Protein AF-A0A9R0DTP1-F1 (afdb_monomer)

Secondary structure (DSSP, 8-state):
---S--SS---EEEEEEEEE-S-BPSPEEEEEEETTHHHHHHHHTTSS-HHHHTT-TT---STTGGGSEEEETTEEEEBSS-SHHHHT----EEEEEETTEEP-EE-SS-S-HHHHTT--PPSS-HHHHHTTSBPPTT-SS-GGGS-SS-GGG-GGG-HHHHHHH-TT--EEEEEEE--SGGGTT-B-SEEEEEEEEE-S-TTT--S-EEEEEEETHHHHHHHHHHHHHHHHHHHHHHHHHHHHHHHHHTT-

Organism: Spodoptera frugiperda (NCBI:txid7108)

Radius of gyration: 23.86 Å; Cα contacts (8 Å, |Δi|>4): 398; chains: 1; bounding box: 50×39×94 Å

Foldseek 3Di:
DPDDDDPDPDFDKDKDKDFDAAFQFPFKFKWKFFPCLVVLCVVWLQLWDLCLQQQNVPDQDPSLPVQQWDQDPVGIFGEVGGTPLLLLQDDKAKWKDDPPHTFDWAQPPPDDPVLLVSGDHHPDDNVVVCVRGHYRPNDPDRQQVPDPPDSPLGHSNNQQSSQSSPSVNRIGTRTTGDLDDPQVRGDGGDIMMMMIGDPNDCVSPVTDMDMDIHHPCPVVVVVVVVVVVVVVVVVVVVVVVVVVVVVVVVVD

Sequence (252 aa):
MCKEKLVTPQVCSCFLPVDVEELMKPPVTLFYELESYADIISKYANSRDDKQLAGELITTSSSCHNYTYANTTEGKKLIAPCGALADAMFNDTFSMQINNTYLIGIRTGLLSEEDKKPYRNPPGDLNTVFQKYAKPINWENSPTMLDEDHPENNGFQNEAFIAWMMTDLYRKPVMRINHTGYYEQGLPPDKYMIRVRYAYPASRYSGRRKIIVSSLREWTNNVLLSFGIISLVLGLAIVAGTFYLRRRELVS

Mean predicted aligned error: 8.25 Å

Solvent-accessible surface area (backbone atoms only — not comparable to full-atom values): 14462 Å² total; per-residue (Å²): 127,98,74,81,87,71,98,54,96,68,84,45,68,51,74,44,80,42,80,37,87,56,69,34,43,70,62,35,33,36,29,38,35,51,73,54,45,65,61,54,40,78,73,18,66,71,18,41,49,68,55,43,37,45,23,46,77,87,66,88,51,76,52,16,57,85,34,33,55,42,83,49,99,92,41,81,27,48,26,50,65,30,6,52,44,59,34,65,57,86,56,56,45,78,49,44,27,46,96,90,42,70,60,62,62,41,63,68,87,83,66,54,73,74,78,47,61,65,35,27,58,49,88,73,62,58,66,73,57,51,69,72,35,30,51,33,87,70,48,91,56,48,47,74,53,71,31,88,92,39,76,84,38,23,42,50,47,12,55,60,57,43,42,63,71,38,79,85,48,67,69,30,70,63,30,32,58,55,58,54,78,93,25,53,81,20,50,65,56,45,72,33,32,37,38,38,37,63,66,58,56,59,92,84,51,83,58,58,76,46,77,47,80,43,38,76,55,58,65,59,48,54,51,51,50,50,52,49,53,53,50,53,54,54,50,52,52,49,53,51,49,53,53,50,53,54,53,50,62,76,73,108

InterPro domains:
  IPR005045 CDC50/LEM3 family [PF03381] (10-240)
  IPR005045 CDC50/LEM3 family [PIRSF015840] (10-238)
  IPR005045 CDC50/LEM3 family [PTHR10926] (11-239)

Structure (mmCIF, N/CA/C/O backbone):
data_AF-A0A9R0DTP1-F1
#
_entry.id   AF-A0A9R0DTP1-F1
#
loop_
_atom_site.group_PDB
_atom_site.id
_atom_site.type_symbol
_atom_site.label_atom_id
_atom_site.label_alt_id
_atom_site.label_comp_id
_atom_site.label_asym_id
_atom_site.label_entity_id
_atom_site.label_seq_id
_atom_site.pdbx_PDB_ins_code
_atom_site.Cartn_x
_atom_site.Cartn_y
_atom_site.Cartn_z
_atom_site.occupancy
_atom_site.B_iso_or_equiv
_atom_site.auth_seq_id
_atom_site.auth_comp_id
_atom_site.auth_asym_id
_atom_site.auth_atom_id
_atom_site.pdbx_PDB_model_num
ATOM 1 N N . MET A 1 1 ? -10.458 -21.976 -0.247 1.00 51.22 1 MET A N 1
ATOM 2 C CA . MET A 1 1 ? -10.192 -20.585 -0.679 1.00 51.22 1 MET A CA 1
ATOM 3 C C . MET A 1 1 ? -9.090 -20.626 -1.712 1.00 51.22 1 MET A C 1
ATOM 5 O O . MET A 1 1 ? -8.014 -21.074 -1.352 1.00 51.22 1 MET A O 1
ATOM 9 N N . CYS A 1 2 ? -9.421 -20.303 -2.968 1.00 60.09 2 CYS A N 1
ATOM 10 C CA . CYS A 1 2 ? -8.576 -20.309 -4.176 1.00 60.09 2 CYS A CA 1
ATOM 11 C C . CYS A 1 2 ? -7.201 -20.958 -4.019 1.00 60.09 2 CYS A C 1
ATOM 13 O O . CYS A 1 2 ? -6.165 -20.301 -4.040 1.00 60.09 2 CYS A O 1
ATOM 15 N N . LYS A 1 3 ? -7.226 -22.274 -3.805 1.00 44.53 3 LYS A N 1
ATOM 16 C CA . LYS A 1 3 ? -6.041 -23.097 -3.646 1.00 44.53 3 LYS A CA 1
ATOM 17 C C . LYS A 1 3 ? -5.972 -23.956 -4.897 1.00 44.53 3 LYS A C 1
ATOM 19 O O . LYS A 1 3 ? -6.698 -24.932 -5.002 1.00 44.53 3 LYS A O 1
ATOM 24 N N . GLU A 1 4 ? -5.138 -23.483 -5.817 1.00 56.53 4 GLU A N 1
ATOM 25 C CA . GLU A 1 4 ? -4.663 -24.143 -7.033 1.00 56.53 4 GLU A CA 1
ATOM 26 C C . GLU A 1 4 ? -5.696 -24.522 -8.107 1.00 56.53 4 GLU A C 1
ATOM 28 O O . GLU A 1 4 ? -6.815 -24.947 -7.851 1.00 56.53 4 GLU A O 1
ATOM 33 N N . LYS A 1 5 ? -5.226 -24.384 -9.353 1.00 42.19 5 LYS A N 1
ATOM 34 C CA . LYS A 1 5 ? -5.907 -24.599 -10.636 1.00 42.19 5 LYS A CA 1
ATOM 35 C C . LYS A 1 5 ? -6.985 -23.579 -10.991 1.00 42.19 5 LYS A C 1
ATOM 37 O O . LYS A 1 5 ? -8.176 -23.856 -10.941 1.00 42.19 5 LYS A O 1
ATOM 42 N N . LEU A 1 6 ? -6.539 -22.450 -11.531 1.00 45.69 6 LEU A N 1
ATOM 43 C CA . LEU A 1 6 ? -7.314 -21.769 -12.559 1.00 45.69 6 LEU A CA 1
ATOM 44 C C . LEU A 1 6 ? -6.485 -21.774 -13.847 1.00 45.69 6 LEU A C 1
ATOM 46 O O . LEU A 1 6 ? -5.473 -21.096 -13.960 1.00 45.69 6 LEU A O 1
ATOM 50 N N . VAL A 1 7 ? -6.911 -22.618 -14.789 1.00 46.72 7 VAL A N 1
ATOM 51 C CA . VAL A 1 7 ? -6.373 -22.755 -16.159 1.00 46.72 7 VAL A CA 1
ATOM 52 C C . VAL A 1 7 ? -6.860 -21.591 -17.057 1.00 46.72 7 VAL A C 1
ATOM 54 O O . VAL A 1 7 ? -6.532 -21.508 -18.233 1.00 46.72 7 VAL A O 1
ATOM 57 N N . THR A 1 8 ? -7.594 -20.635 -16.482 1.00 44.31 8 THR A N 1
ATOM 58 C CA . THR A 1 8 ? -8.119 -19.407 -17.099 1.00 44.31 8 THR A CA 1
ATOM 59 C C . THR A 1 8 ? -8.130 -18.282 -16.056 1.00 44.31 8 THR A C 1
ATOM 61 O O . THR A 1 8 ? -8.296 -18.596 -14.878 1.00 44.31 8 THR A O 1
ATOM 64 N N . PRO A 1 9 ? -8.003 -16.991 -16.421 1.00 50.50 9 PRO A N 1
ATOM 65 C CA . PRO A 1 9 ? -7.899 -15.885 -15.467 1.00 50.50 9 PRO A CA 1
ATOM 66 C C . PRO A 1 9 ? -9.267 -15.587 -14.837 1.00 50.50 9 PRO A C 1
ATOM 68 O O . PRO A 1 9 ? -9.951 -14.631 -15.188 1.00 50.50 9 PRO A O 1
ATOM 71 N N . GLN A 1 10 ? -9.723 -16.446 -13.928 1.00 54.41 10 GLN A N 1
ATOM 72 C CA . GLN A 1 10 ? -10.919 -16.183 -13.143 1.00 54.41 10 GLN A CA 1
ATOM 73 C C . GLN A 1 10 ? -10.511 -15.332 -11.941 1.00 54.41 10 GLN A C 1
ATOM 75 O O . GLN A 1 10 ? -9.719 -15.765 -11.103 1.00 54.41 10 GLN A O 1
ATOM 80 N N . VAL A 1 11 ? -11.044 -14.111 -11.863 1.00 69.81 11 VAL A N 1
ATOM 81 C CA . VAL A 1 11 ? -10.820 -13.203 -10.733 1.00 69.81 11 VAL A CA 1
ATOM 82 C C . VAL A 1 11 ? -11.393 -13.849 -9.475 1.00 69.81 11 VAL A C 1
ATOM 84 O O . VAL A 1 11 ? -12.605 -13.845 -9.247 1.00 69.81 11 VAL A O 1
ATOM 87 N N . CYS A 1 12 ? -10.525 -14.422 -8.645 1.00 86.75 12 CYS A N 1
ATOM 88 C CA . CYS A 1 12 ? -10.944 -15.009 -7.386 1.00 86.75 12 CYS A CA 1
ATOM 89 C C . CYS A 1 12 ? -11.313 -13.896 -6.402 1.00 86.75 12 CYS A C 1
ATOM 91 O O . CYS A 1 12 ? -10.485 -13.053 -6.064 1.00 86.75 12 CYS A O 1
ATOM 93 N N . SER A 1 13 ? -12.557 -13.897 -5.923 1.00 90.69 13 SER A N 1
ATOM 94 C CA . SER A 1 13 ? -13.013 -12.977 -4.879 1.00 90.69 13 SER A CA 1
ATOM 95 C C . SER A 1 13 ? -13.571 -13.741 -3.682 1.00 90.69 13 SER A C 1
ATOM 97 O O . SER A 1 13 ? -14.197 -14.787 -3.854 1.00 90.69 13 SER A O 1
ATOM 99 N N . CYS A 1 14 ? -13.402 -13.203 -2.477 1.00 91.38 14 CYS A N 1
ATOM 100 C CA . CYS A 1 14 ? -14.153 -13.631 -1.298 1.00 91.38 14 CYS A CA 1
ATOM 101 C C . CYS A 1 14 ? -14.782 -12.425 -0.599 1.00 91.38 14 CYS A C 1
ATOM 103 O O . CYS A 1 14 ? -14.373 -11.284 -0.814 1.00 91.38 14 CYS A O 1
ATOM 105 N N . PHE A 1 15 ? -15.786 -12.697 0.229 1.00 93.62 15 PHE A N 1
ATOM 106 C CA . PHE A 1 15 ? -16.441 -11.699 1.056 1.00 93.62 15 PHE A CA 1
ATOM 107 C C . PHE A 1 15 ? -16.298 -12.117 2.513 1.00 93.62 15 PHE A C 1
ATOM 109 O O . PHE A 1 15 ? -16.680 -13.227 2.881 1.00 93.62 15 PHE A O 1
ATOM 116 N N . LEU A 1 16 ? -15.721 -11.238 3.321 1.00 94.44 16 LEU A N 1
ATOM 117 C CA . LEU A 1 16 ? -15.459 -11.463 4.733 1.00 94.44 16 LEU A CA 1
ATOM 118 C C . LEU A 1 16 ? -16.404 -10.580 5.552 1.00 94.44 16 LEU A C 1
ATOM 120 O O . LEU A 1 16 ? -16.390 -9.364 5.349 1.00 94.44 16 LEU A O 1
ATOM 124 N N . PRO A 1 17 ? -17.238 -11.157 6.433 1.00 95.44 17 PRO A N 1
ATOM 125 C CA . PRO A 1 17 ? -18.104 -10.369 7.296 1.00 95.44 17 PRO A CA 1
ATOM 126 C C . PRO A 1 17 ? -17.279 -9.624 8.347 1.00 95.44 17 PRO A C 1
ATOM 128 O O . PRO A 1 17 ? -16.330 -10.175 8.907 1.00 95.44 17 PRO A O 1
ATOM 131 N N . VAL A 1 18 ? -17.659 -8.378 8.610 1.00 94.75 18 VAL A N 1
ATOM 132 C CA . VAL A 1 18 ? -17.112 -7.531 9.670 1.00 94.75 18 VAL A CA 1
ATOM 133 C C . VAL A 1 18 ? -18.285 -6.975 10.458 1.00 94.75 18 VAL A C 1
ATOM 135 O O . VAL A 1 18 ? -19.069 -6.190 9.929 1.00 94.75 18 VAL A O 1
ATOM 138 N N . ASP A 1 19 ? -18.405 -7.412 11.707 1.00 95.44 19 ASP A N 1
ATOM 139 C CA . ASP A 1 19 ? -19.404 -6.899 12.640 1.00 95.44 19 ASP A CA 1
ATOM 140 C C . ASP A 1 19 ? -18.800 -5.714 13.396 1.00 95.44 19 ASP A C 1
ATOM 142 O O . ASP A 1 19 ? -17.759 -5.849 14.047 1.00 95.44 19 ASP A O 1
ATOM 146 N N . VAL A 1 20 ? -19.395 -4.536 13.239 1.00 95.19 20 VAL A N 1
ATOM 147 C CA . VAL A 1 20 ? -18.997 -3.326 13.959 1.00 95.19 20 VAL A CA 1
ATOM 148 C C . VAL A 1 20 ? -19.973 -3.163 15.115 1.00 95.19 20 VAL A C 1
ATOM 150 O O . VAL A 1 20 ? -21.137 -2.849 14.901 1.00 95.19 20 VAL A O 1
ATOM 153 N N . GLU A 1 21 ? -19.507 -3.391 16.341 1.00 94.19 21 GLU A N 1
ATOM 154 C CA . GLU A 1 21 ? -20.361 -3.359 17.540 1.00 94.19 21 GLU A CA 1
ATOM 155 C C . GLU A 1 21 ? -20.600 -1.931 18.057 1.00 94.19 21 GLU A C 1
ATOM 157 O O . GLU A 1 21 ? -21.665 -1.613 18.585 1.00 94.19 21 GLU A O 1
ATOM 162 N N . GLU A 1 22 ? -19.618 -1.046 17.873 1.00 93.62 22 GLU A N 1
ATOM 163 C CA . GLU A 1 22 ? -19.635 0.337 18.351 1.00 93.62 22 GLU A CA 1
ATOM 164 C C . GLU A 1 22 ? -19.222 1.315 17.246 1.00 93.62 22 GLU A C 1
ATOM 166 O O . GLU A 1 22 ? -18.468 0.971 16.336 1.00 93.62 22 GLU A O 1
ATOM 171 N N . LEU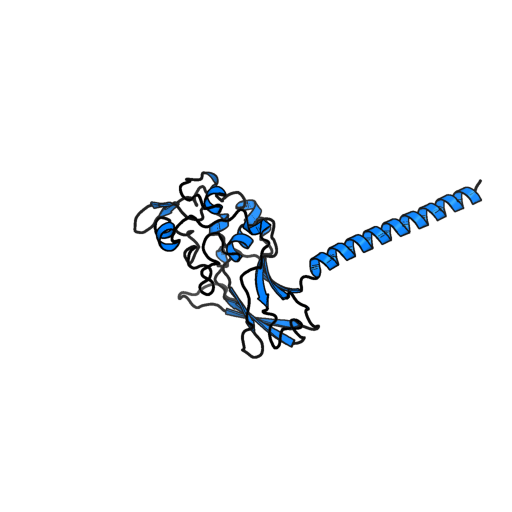 A 1 23 ? -19.685 2.567 17.343 1.00 94.62 23 LEU A N 1
ATOM 172 C CA . LEU A 1 23 ? -19.327 3.624 16.396 1.00 94.62 23 LEU A CA 1
ATOM 173 C C . LEU A 1 23 ? -17.802 3.809 16.343 1.00 94.62 23 LEU A C 1
ATOM 175 O O . LEU A 1 23 ? -17.189 4.330 17.282 1.00 94.62 23 LEU A O 1
ATOM 179 N N . MET A 1 24 ? -17.196 3.476 15.204 1.00 94.31 24 MET A N 1
ATOM 180 C CA . MET A 1 24 ? -15.779 3.732 14.968 1.00 94.31 24 MET A CA 1
ATOM 181 C C . MET A 1 24 ? -15.604 5.187 14.541 1.00 94.31 24 MET A C 1
ATOM 183 O O . MET A 1 24 ? -15.951 5.571 13.422 1.00 94.31 24 MET A O 1
ATOM 187 N N . LYS A 1 25 ? -15.073 6.015 15.442 1.00 93.25 25 LYS A N 1
ATOM 188 C CA . LYS A 1 25 ? -14.870 7.444 15.176 1.00 93.25 25 LYS A CA 1
ATOM 189 C C . LYS A 1 25 ? -13.821 7.670 14.076 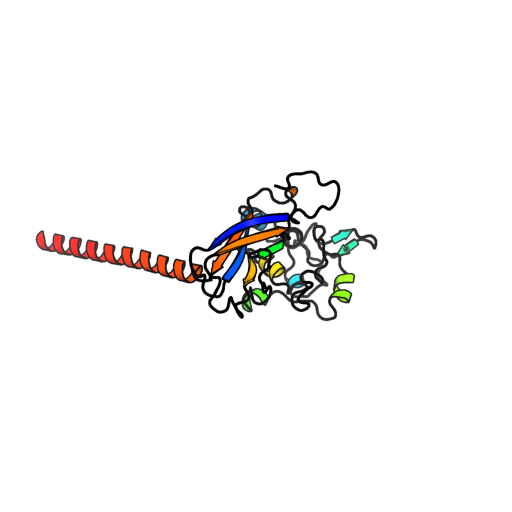1.00 93.25 25 LYS A C 1
ATOM 191 O O . LYS A 1 25 ? -12.857 6.905 14.000 1.00 93.25 25 LYS A O 1
ATOM 196 N N . PRO A 1 26 ? -13.953 8.733 13.263 1.00 91.88 26 PRO A N 1
ATOM 197 C CA . PRO A 1 26 ? -12.944 9.101 12.285 1.00 91.88 26 PRO A CA 1
ATOM 198 C C . PRO A 1 26 ? -11.570 9.348 12.929 1.00 91.88 26 PRO A C 1
ATOM 200 O O . PRO A 1 26 ? -11.502 9.831 14.064 1.00 91.88 26 PRO A O 1
ATOM 203 N N . PRO A 1 27 ? -10.474 9.104 12.194 1.00 92.31 27 PRO A N 1
ATOM 204 C CA . PRO A 1 27 ? -10.433 8.458 10.878 1.00 92.31 27 PRO A CA 1
ATOM 205 C C . PRO A 1 27 ? -10.535 6.927 10.993 1.00 92.31 27 PRO A C 1
ATOM 207 O O . PRO A 1 27 ? -9.834 6.330 11.809 1.00 92.31 27 PRO A O 1
ATOM 210 N N . VAL A 1 28 ? -11.369 6.303 10.153 1.00 94.62 28 VAL A N 1
ATOM 211 C CA . VAL A 1 28 ? -11.491 4.838 10.033 1.00 94.62 28 VAL A CA 1
ATOM 212 C C . VAL A 1 28 ? -10.740 4.363 8.794 1.00 94.62 28 VAL A C 1
ATOM 214 O O . VAL A 1 28 ? -11.065 4.763 7.676 1.00 94.62 28 VAL A O 1
ATOM 217 N N . THR A 1 29 ? -9.756 3.490 8.987 1.00 94.81 29 THR A N 1
ATOM 218 C CA . THR A 1 29 ? -8.876 3.005 7.920 1.00 94.81 29 THR A CA 1
ATOM 219 C C . THR A 1 29 ? -8.892 1.483 7.857 1.00 94.81 29 THR A C 1
ATOM 221 O O . THR A 1 29 ? -8.869 0.791 8.877 1.00 94.81 29 THR A O 1
ATOM 224 N N . LEU A 1 30 ? -8.934 0.969 6.632 1.00 95.81 30 LEU A N 1
ATOM 225 C CA . LEU A 1 30 ? -8.744 -0.435 6.308 1.00 95.81 30 LEU A CA 1
ATOM 226 C C . LEU A 1 30 ? -7.258 -0.698 6.068 1.00 95.81 30 LEU A C 1
ATOM 228 O O . LEU A 1 30 ? -6.618 0.008 5.288 1.00 95.81 30 LEU A O 1
ATOM 232 N N . PHE A 1 31 ? -6.732 -1.746 6.684 1.00 95.62 31 PHE A N 1
ATOM 233 C CA . PHE A 1 31 ? -5.350 -2.179 6.564 1.00 95.62 31 PHE A CA 1
ATOM 234 C C . PHE A 1 31 ? -5.259 -3.656 6.200 1.00 95.62 31 PHE A C 1
ATOM 236 O O . PHE A 1 31 ? -6.154 -4.444 6.521 1.00 95.62 31 PHE A O 1
ATOM 243 N N . TYR A 1 32 ? -4.119 -4.043 5.633 1.00 95.00 32 TYR A N 1
ATOM 244 C CA . TYR A 1 32 ? -3.691 -5.436 5.599 1.00 95.00 32 TYR A CA 1
ATOM 245 C C . TYR A 1 32 ? -2.400 -5.644 6.393 1.00 95.00 32 TYR A C 1
ATOM 247 O O . TYR A 1 32 ? -1.589 -4.734 6.576 1.00 95.00 32 TYR A O 1
ATOM 255 N N . GLU A 1 33 ? -2.210 -6.876 6.851 1.00 92.56 33 GLU A N 1
ATOM 256 C CA . GLU A 1 33 ? -0.981 -7.346 7.484 1.00 92.56 33 GLU A CA 1
ATOM 257 C C . GLU A 1 33 ? -0.667 -8.754 6.970 1.00 92.56 33 GLU A C 1
ATOM 259 O O . GLU A 1 33 ? -1.554 -9.604 6.833 1.00 92.56 33 GLU A O 1
ATOM 264 N N . LEU A 1 34 ? 0.607 -9.004 6.677 1.00 90.94 34 LEU A N 1
ATOM 265 C CA . LEU A 1 34 ? 1.102 -10.320 6.291 1.00 90.94 34 LEU A CA 1
ATOM 266 C C . LEU A 1 34 ? 1.835 -10.919 7.500 1.00 90.94 34 LEU A C 1
ATOM 268 O O . LEU A 1 34 ? 2.842 -10.378 7.941 1.00 90.94 34 LEU A O 1
ATOM 272 N N . GLU A 1 35 ? 1.329 -12.029 8.041 1.00 86.69 35 GLU A N 1
ATOM 273 C CA . GLU A 1 35 ? 1.924 -12.746 9.183 1.00 86.69 35 GLU A CA 1
ATOM 274 C C . GLU A 1 35 ? 3.436 -13.000 9.033 1.00 86.69 35 GLU A C 1
ATOM 276 O O . GLU A 1 35 ? 4.189 -12.760 9.970 1.00 86.69 35 GLU A O 1
ATOM 281 N N . SER A 1 36 ? 3.888 -13.412 7.847 1.00 83.31 36 SER A N 1
ATOM 282 C CA . SER A 1 36 ? 5.306 -13.664 7.540 1.00 83.31 36 SER A CA 1
ATOM 283 C C . SER A 1 36 ? 5.952 -12.508 6.762 1.00 83.31 36 SER A C 1
ATOM 285 O O . SER A 1 36 ? 6.837 -12.723 5.936 1.00 83.31 36 SER A O 1
ATOM 287 N N . TYR A 1 37 ? 5.509 -11.263 6.977 1.00 83.75 37 TYR A N 1
ATOM 288 C CA . TYR A 1 37 ? 6.122 -10.095 6.326 1.00 83.75 37 TYR A CA 1
ATOM 289 C C . TYR A 1 37 ? 7.595 -9.916 6.712 1.00 83.75 37 TYR A C 1
ATOM 291 O O . TYR A 1 37 ? 8.415 -9.548 5.873 1.00 83.75 37 TYR A O 1
ATOM 299 N N . ALA A 1 38 ? 7.946 -10.217 7.967 1.00 83.69 38 ALA A N 1
ATOM 300 C CA . ALA A 1 38 ? 9.317 -10.109 8.462 1.00 83.69 38 ALA A CA 1
ATOM 301 C C . ALA A 1 38 ? 10.304 -10.965 7.646 1.00 83.69 38 ALA A C 1
ATOM 303 O O . ALA A 1 38 ? 11.425 -10.527 7.394 1.00 83.69 38 ALA A O 1
ATOM 304 N N . ASP A 1 39 ? 9.869 -12.130 7.155 1.00 83.62 39 ASP A N 1
ATOM 305 C CA . ASP A 1 39 ? 10.689 -13.009 6.314 1.00 83.62 39 ASP A CA 1
ATOM 306 C C . ASP A 1 39 ? 10.970 -12.373 4.942 1.00 83.62 39 ASP A C 1
ATOM 308 O O . ASP A 1 39 ? 12.093 -12.435 4.434 1.00 83.62 39 ASP A O 1
ATOM 312 N N . ILE A 1 40 ? 9.965 -11.710 4.355 1.00 82.94 40 ILE A N 1
ATOM 313 C CA . ILE A 1 40 ? 10.106 -10.950 3.101 1.00 82.94 40 ILE A CA 1
ATOM 314 C C . ILE A 1 40 ? 11.119 -9.821 3.300 1.00 82.94 40 ILE A C 1
ATOM 316 O O . ILE A 1 40 ? 12.040 -9.668 2.495 1.00 82.94 40 ILE A O 1
ATOM 320 N N . ILE A 1 41 ? 10.981 -9.059 4.386 1.00 86.19 41 ILE A N 1
ATOM 321 C CA . ILE A 1 41 ? 11.874 -7.942 4.702 1.00 86.19 41 ILE A CA 1
ATOM 322 C C . ILE A 1 41 ? 13.301 -8.416 4.947 1.00 86.19 41 ILE A C 1
ATOM 324 O O . ILE A 1 41 ? 14.220 -7.904 4.314 1.00 86.19 41 ILE A O 1
ATOM 328 N N . SER A 1 42 ? 13.502 -9.433 5.783 1.00 86.00 42 SER A N 1
ATOM 329 C CA . SER A 1 42 ? 14.835 -9.981 6.054 1.00 86.00 42 SER A CA 1
ATOM 330 C C . SER A 1 42 ? 15.553 -10.411 4.770 1.00 86.00 42 SER A C 1
ATOM 332 O O . SER A 1 42 ? 16.760 -10.205 4.635 1.00 86.00 42 SER A O 1
ATOM 334 N N . LYS A 1 43 ? 14.809 -10.949 3.797 1.00 85.19 43 LYS A N 1
ATOM 335 C CA . LYS A 1 43 ? 15.365 -11.425 2.529 1.00 85.19 43 LYS A CA 1
ATOM 336 C C . LYS A 1 43 ? 15.601 -10.319 1.499 1.00 85.19 43 LYS A C 1
ATOM 338 O O . LYS A 1 43 ? 16.564 -10.404 0.738 1.00 85.19 43 LYS A O 1
ATOM 343 N N . TYR A 1 44 ? 14.718 -9.323 1.423 1.00 89.69 44 TYR A N 1
ATOM 344 C CA . TYR A 1 44 ? 14.662 -8.403 0.282 1.00 89.69 44 TYR A CA 1
ATOM 345 C C . TYR A 1 44 ? 14.818 -6.923 0.624 1.00 89.69 44 TYR A C 1
ATOM 347 O O . TYR A 1 44 ? 14.950 -6.142 -0.312 1.00 89.69 44 TYR A O 1
ATOM 355 N N . ALA A 1 45 ? 14.863 -6.519 1.899 1.00 89.81 45 ALA A N 1
ATOM 356 C CA . ALA A 1 45 ? 14.918 -5.104 2.295 1.00 89.81 45 ALA A CA 1
ATOM 357 C C . ALA A 1 45 ? 16.012 -4.304 1.571 1.00 89.81 45 ALA A C 1
ATOM 359 O O . ALA A 1 45 ? 15.774 -3.179 1.142 1.00 89.81 45 ALA A O 1
ATOM 360 N N . ASN A 1 46 ? 17.185 -4.915 1.378 1.00 91.94 46 ASN A N 1
ATOM 361 C CA . ASN A 1 46 ? 18.330 -4.279 0.723 1.00 91.94 46 ASN A CA 1
ATOM 362 C C . ASN A 1 46 ? 18.297 -4.374 -0.813 1.00 91.94 46 ASN A C 1
ATOM 364 O O . ASN A 1 46 ? 19.120 -3.758 -1.484 1.00 91.94 46 ASN A O 1
ATOM 368 N N . SER A 1 47 ? 17.373 -5.148 -1.389 1.00 95.25 47 SER A N 1
ATOM 369 C CA . SER A 1 47 ? 17.234 -5.299 -2.838 1.00 95.25 47 SER A CA 1
ATOM 370 C C . SER A 1 47 ? 16.276 -4.246 -3.392 1.00 95.25 47 SER A C 1
ATOM 372 O O . SER A 1 47 ? 15.128 -4.546 -3.727 1.00 95.25 47 SER A O 1
ATOM 374 N N . ARG A 1 48 ? 16.766 -3.002 -3.440 1.00 95.00 48 ARG A N 1
ATOM 375 C CA . ARG A 1 48 ? 16.097 -1.800 -3.970 1.00 95.00 48 ARG A CA 1
ATOM 376 C C . ARG A 1 48 ? 17.132 -0.723 -4.336 1.00 95.00 48 ARG A C 1
ATOM 378 O O . ARG A 1 48 ? 18.254 -0.777 -3.832 1.00 95.00 48 ARG A O 1
ATOM 385 N N . ASP A 1 49 ? 16.769 0.248 -5.171 1.00 95.25 49 ASP A N 1
ATOM 386 C CA . ASP A 1 49 ? 17.596 1.426 -5.489 1.00 95.25 49 ASP A CA 1
ATOM 387 C C . ASP A 1 49 ? 16.903 2.716 -5.024 1.00 95.25 49 ASP A C 1
ATOM 389 O O . ASP A 1 49 ? 15.928 3.164 -5.623 1.00 95.25 49 ASP A O 1
ATOM 393 N N . ASP A 1 50 ? 17.431 3.328 -3.964 1.00 94.88 50 ASP A N 1
ATOM 394 C CA . ASP A 1 50 ? 16.850 4.531 -3.361 1.00 94.88 50 ASP A CA 1
ATOM 395 C C . ASP A 1 50 ? 16.987 5.775 -4.253 1.00 94.88 50 ASP A C 1
ATOM 397 O O . ASP A 1 50 ? 16.135 6.659 -4.191 1.00 94.88 50 ASP A O 1
ATOM 401 N N . LYS A 1 51 ? 17.995 5.840 -5.136 1.00 94.81 51 LYS A N 1
ATOM 402 C CA . LYS A 1 51 ? 18.105 6.936 -6.116 1.00 94.81 51 LYS A CA 1
ATOM 403 C C . LYS A 1 51 ? 17.021 6.819 -7.170 1.00 94.81 51 LYS A C 1
ATOM 405 O O . LYS A 1 51 ? 16.374 7.807 -7.514 1.00 94.81 51 LYS A O 1
ATOM 410 N N . GLN A 1 52 ? 16.775 5.594 -7.631 1.00 94.88 52 GLN A N 1
ATOM 411 C CA . GLN A 1 52 ? 15.685 5.331 -8.556 1.00 94.88 52 GLN A CA 1
ATOM 412 C C . GLN A 1 52 ? 14.339 5.707 -7.926 1.00 94.88 52 GLN A C 1
ATOM 414 O O . GLN A 1 52 ? 13.565 6.421 -8.556 1.00 94.88 52 GLN A O 1
ATOM 419 N N . LEU A 1 53 ? 14.087 5.298 -6.677 1.00 96.12 53 LEU A N 1
ATOM 420 C CA . LEU A 1 53 ? 12.869 5.654 -5.934 1.00 96.12 53 LEU A CA 1
ATOM 421 C C . LEU A 1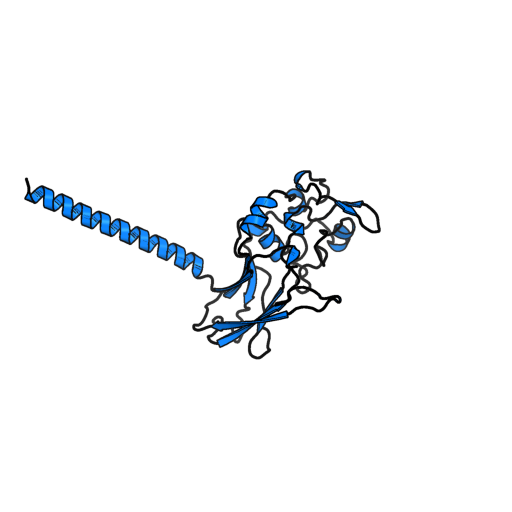 53 ? 12.726 7.171 -5.719 1.00 96.12 53 LEU A C 1
ATOM 423 O O . LEU A 1 53 ? 11.603 7.669 -5.679 1.00 96.12 53 LEU A O 1
ATOM 427 N N . ALA A 1 54 ? 13.840 7.907 -5.660 1.00 96.56 54 ALA A N 1
ATOM 428 C CA . ALA A 1 54 ? 13.887 9.369 -5.626 1.00 96.56 54 ALA A CA 1
ATOM 429 C C . ALA A 1 54 ? 13.770 10.043 -7.016 1.00 96.56 54 ALA A C 1
ATOM 431 O O . ALA A 1 54 ? 13.913 11.261 -7.122 1.00 96.56 54 ALA A O 1
ATOM 432 N N . GLY A 1 55 ? 13.493 9.282 -8.082 1.00 94.81 55 GLY A N 1
ATOM 433 C CA . GLY A 1 55 ? 13.243 9.795 -9.434 1.00 94.81 55 GLY A CA 1
ATOM 434 C C . GLY A 1 55 ? 14.470 9.830 -10.355 1.00 94.81 55 GLY A C 1
ATOM 435 O O . GLY A 1 55 ? 14.360 10.256 -11.507 1.00 94.81 55 GLY A O 1
ATOM 436 N N . GLU A 1 56 ? 15.633 9.352 -9.904 1.00 93.44 56 GLU A N 1
ATOM 437 C CA . GLU A 1 56 ? 16.874 9.315 -10.688 1.00 93.44 56 GLU A CA 1
ATOM 438 C C . GLU A 1 56 ? 17.006 7.991 -11.470 1.00 93.44 56 GLU A C 1
ATOM 440 O O . GLU A 1 56 ? 17.693 7.061 -11.064 1.00 93.44 56 GLU A O 1
ATOM 445 N N . LEU A 1 57 ? 16.346 7.878 -12.627 1.00 84.69 57 LEU A N 1
ATOM 446 C CA . LEU A 1 57 ? 16.202 6.596 -13.343 1.00 84.69 57 LEU A CA 1
ATOM 447 C C . LEU A 1 57 ? 17.435 6.074 -14.117 1.00 84.69 57 LEU A C 1
ATOM 449 O O . LEU A 1 57 ? 17.365 5.006 -14.728 1.00 84.69 57 LEU A O 1
ATOM 453 N N . ILE A 1 58 ? 18.550 6.805 -14.175 1.00 72.00 58 ILE A N 1
ATOM 454 C CA . ILE A 1 58 ? 19.697 6.457 -15.049 1.00 72.00 58 ILE A CA 1
ATOM 455 C C . ILE A 1 58 ? 20.686 5.499 -14.343 1.00 72.00 58 ILE A C 1
ATOM 457 O O . ILE A 1 58 ? 21.705 5.101 -14.906 1.00 72.00 58 ILE A O 1
ATOM 461 N N . THR A 1 59 ? 20.397 5.069 -13.115 1.00 67.56 59 THR A N 1
ATOM 462 C CA . THR A 1 59 ? 21.322 4.263 -12.316 1.00 67.56 59 THR A CA 1
ATOM 463 C C . THR A 1 59 ? 21.177 2.764 -12.579 1.00 67.56 59 THR A C 1
ATOM 465 O O . THR A 1 59 ? 20.154 2.139 -12.315 1.00 67.56 59 THR A O 1
ATOM 468 N N . THR A 1 60 ? 22.252 2.135 -13.059 1.00 74.19 60 THR A N 1
ATOM 469 C CA . THR A 1 60 ? 22.431 0.692 -12.871 1.00 74.19 60 THR A CA 1
ATOM 470 C C . THR A 1 60 ? 22.797 0.454 -11.411 1.00 74.19 60 THR A C 1
ATOM 472 O O . THR A 1 60 ? 23.901 0.817 -10.998 1.00 74.19 60 THR A O 1
ATOM 475 N N . SER A 1 61 ? 21.903 -0.153 -10.632 1.00 78.44 61 SER A N 1
ATOM 476 C CA . SER A 1 61 ? 22.203 -0.501 -9.242 1.00 78.44 61 SER A CA 1
ATOM 477 C C . SER A 1 61 ? 22.678 -1.942 -9.087 1.00 78.44 61 SER A C 1
ATOM 479 O O . SER A 1 61 ? 22.056 -2.883 -9.594 1.00 78.44 61 SER A O 1
ATOM 481 N N . SER A 1 62 ? 23.763 -2.116 -8.329 1.00 82.19 62 SER A N 1
ATOM 482 C CA . SER A 1 62 ? 24.243 -3.425 -7.886 1.00 82.19 62 SER A CA 1
ATOM 483 C C . SER A 1 62 ? 23.357 -4.039 -6.797 1.00 82.19 62 SER A C 1
ATOM 485 O O . SER A 1 62 ? 23.273 -5.264 -6.735 1.00 82.19 62 SER A O 1
ATOM 487 N N . SER A 1 63 ? 22.645 -3.233 -5.996 1.00 89.19 63 SER A N 1
ATOM 488 C CA . SER A 1 63 ? 21.762 -3.717 -4.916 1.00 89.19 63 SER A CA 1
ATOM 489 C C . SER A 1 63 ? 20.557 -4.507 -5.442 1.00 89.19 63 SER A C 1
ATOM 491 O O . SER A 1 63 ? 20.049 -5.417 -4.785 1.00 89.19 63 SER A O 1
ATOM 493 N N . CYS A 1 64 ? 20.113 -4.205 -6.663 1.00 92.50 64 CYS A N 1
ATOM 494 C CA . CYS A 1 64 ? 18.994 -4.889 -7.304 1.00 92.50 64 CYS A CA 1
ATOM 495 C C . CYS A 1 64 ? 19.366 -6.284 -7.851 1.00 92.50 64 CYS A C 1
ATOM 497 O O . CYS A 1 64 ? 18.471 -7.098 -8.078 1.00 92.50 64 CYS A O 1
ATOM 499 N N . HIS A 1 65 ? 20.658 -6.613 -7.999 1.00 90.44 65 HIS A N 1
ATOM 500 C CA . HIS A 1 65 ? 21.153 -7.910 -8.484 1.00 90.44 65 HIS A CA 1
ATOM 501 C C . HIS A 1 65 ? 20.389 -8.439 -9.723 1.00 90.44 65 HIS A C 1
ATOM 503 O O . HIS A 1 65 ? 20.399 -7.826 -10.789 1.00 90.44 65 HIS A O 1
ATOM 509 N N . ASN A 1 66 ? 19.711 -9.585 -9.595 1.00 92.25 66 ASN A N 1
ATOM 510 C CA . ASN A 1 66 ? 18.968 -10.228 -10.683 1.00 92.25 66 ASN A CA 1
ATOM 511 C C . ASN A 1 66 ? 17.685 -9.474 -11.073 1.00 92.25 66 ASN A C 1
ATOM 513 O O . ASN A 1 66 ? 17.092 -9.785 -12.100 1.00 92.25 66 ASN A O 1
ATOM 517 N N . TYR A 1 67 ? 17.276 -8.478 -10.286 1.00 94.75 67 TYR A N 1
ATOM 518 C CA . TYR A 1 67 ? 16.093 -7.647 -10.508 1.00 94.75 67 TYR A CA 1
ATOM 519 C C . TYR A 1 67 ? 16.442 -6.288 -11.130 1.00 94.75 67 TYR A C 1
ATOM 521 O O . TYR A 1 67 ? 15.620 -5.376 -11.108 1.00 94.75 67 TYR A O 1
ATOM 529 N N . THR A 1 68 ? 17.657 -6.123 -11.664 1.00 94.81 68 THR A N 1
ATOM 530 C CA . THR A 1 68 ? 18.070 -4.900 -12.375 1.00 94.81 68 THR A CA 1
ATOM 531 C C . THR A 1 68 ? 17.558 -4.871 -13.819 1.00 94.81 68 THR A C 1
ATOM 533 O O . THR A 1 68 ? 17.294 -3.799 -14.358 1.00 94.81 68 THR A O 1
ATOM 536 N N . TYR A 1 69 ? 17.393 -6.035 -14.457 1.00 94.25 69 TYR A N 1
ATOM 537 C CA . TYR A 1 69 ? 17.036 -6.142 -15.874 1.00 94.25 69 TYR A CA 1
ATOM 538 C C . TYR A 1 69 ? 15.912 -7.146 -16.115 1.00 94.25 69 TYR A C 1
ATOM 540 O O . TYR A 1 69 ? 15.874 -8.196 -15.479 1.00 94.25 69 TYR A O 1
ATOM 548 N N . ALA A 1 70 ? 15.072 -6.867 -17.110 1.00 94.69 70 ALA A N 1
ATOM 549 C CA . ALA A 1 70 ? 14.100 -7.811 -17.651 1.00 94.69 70 ALA A CA 1
ATOM 550 C C . ALA A 1 70 ? 14.361 -8.051 -19.142 1.00 94.69 70 ALA A C 1
ATOM 552 O O . ALA A 1 70 ? 14.706 -7.131 -19.891 1.00 94.69 70 ALA A O 1
ATOM 553 N N . ASN A 1 71 ? 14.158 -9.292 -19.579 1.00 92.75 71 ASN A N 1
ATOM 554 C CA . ASN A 1 71 ? 14.118 -9.622 -20.998 1.00 92.75 71 ASN A CA 1
ATOM 555 C C . ASN A 1 71 ? 12.717 -9.302 -21.527 1.00 92.75 71 ASN A C 1
ATOM 557 O O . ASN A 1 71 ? 11.736 -9.893 -21.080 1.00 92.75 71 ASN A O 1
ATOM 561 N N . THR A 1 72 ? 12.631 -8.361 -22.461 1.00 89.19 72 THR A N 1
ATOM 562 C CA . THR A 1 72 ? 11.386 -7.960 -23.127 1.00 89.19 72 THR A CA 1
ATOM 563 C C . THR A 1 72 ? 11.432 -8.343 -24.605 1.00 89.19 72 THR A C 1
ATOM 565 O O . THR A 1 72 ? 12.485 -8.721 -25.122 1.00 89.19 72 THR A O 1
ATOM 568 N N . THR A 1 73 ? 10.307 -8.219 -25.309 1.00 87.62 73 THR A N 1
ATOM 569 C CA . THR A 1 73 ? 10.234 -8.418 -26.769 1.00 87.62 73 THR A CA 1
ATOM 570 C C . THR A 1 73 ? 11.145 -7.465 -27.546 1.00 87.62 73 THR A C 1
ATOM 572 O O . THR A 1 73 ? 11.601 -7.802 -28.631 1.00 87.62 73 THR A O 1
ATOM 575 N N . GLU A 1 74 ? 11.449 -6.299 -26.975 1.00 87.62 74 GLU A N 1
ATOM 576 C CA . GLU A 1 74 ? 12.329 -5.271 -27.547 1.00 87.62 74 GLU A CA 1
ATOM 577 C C . GLU A 1 74 ? 13.793 -5.418 -27.090 1.00 87.62 74 GLU A C 1
ATOM 579 O O . GLU A 1 74 ? 14.631 -4.564 -27.370 1.00 87.62 74 GLU A O 1
ATOM 584 N N . GLY A 1 75 ? 14.114 -6.493 -26.365 1.00 90.56 75 GLY A N 1
ATOM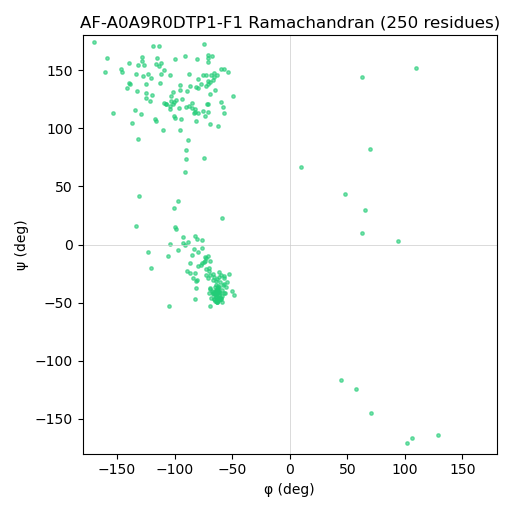 585 C CA . GLY A 1 75 ? 15.441 -6.757 -25.816 1.00 90.56 75 GLY A CA 1
ATOM 586 C C . GLY A 1 75 ? 15.530 -6.550 -24.305 1.00 90.56 75 GLY A C 1
ATOM 587 O O . GLY A 1 75 ? 14.530 -6.490 -23.584 1.00 90.56 75 GLY A O 1
ATOM 588 N N . LYS A 1 76 ? 16.764 -6.497 -23.799 1.00 92.69 76 LYS A N 1
ATOM 589 C CA . LYS A 1 76 ? 17.049 -6.383 -22.366 1.00 92.69 76 LYS A CA 1
ATOM 590 C C . LYS A 1 76 ? 16.877 -4.931 -21.912 1.00 92.69 76 LYS A C 1
ATOM 592 O O . LYS A 1 76 ? 17.668 -4.075 -22.301 1.00 92.69 76 LYS A O 1
ATOM 597 N N . LYS A 1 77 ? 15.871 -4.664 -21.076 1.00 93.38 77 LYS A N 1
ATOM 598 C CA . LYS A 1 77 ? 15.585 -3.333 -20.510 1.00 93.38 77 LYS A CA 1
ATOM 599 C C . LYS A 1 77 ? 15.904 -3.284 -19.018 1.00 93.38 77 LYS A C 1
ATOM 601 O O . LYS A 1 77 ? 15.803 -4.298 -18.325 1.00 93.38 77 LYS A O 1
ATOM 606 N N . LEU A 1 78 ? 16.276 -2.102 -18.528 1.00 94.56 78 LEU A N 1
ATOM 607 C CA . LEU A 1 78 ? 16.366 -1.826 -17.091 1.00 94.56 78 LEU A CA 1
ATOM 608 C C . LEU A 1 78 ? 14.971 -1.869 -16.467 1.00 94.56 78 LEU A C 1
ATOM 610 O O . LEU A 1 78 ? 14.015 -1.396 -17.080 1.00 94.56 78 LEU A O 1
ATOM 614 N N . ILE A 1 79 ? 14.861 -2.415 -15.259 1.00 95.69 79 ILE A N 1
ATOM 615 C CA . ILE A 1 79 ? 13.603 -2.444 -14.509 1.00 95.69 79 ILE A CA 1
ATOM 616 C C . ILE A 1 79 ? 13.452 -1.149 -13.705 1.00 95.69 79 ILE A C 1
ATOM 618 O O . ILE A 1 79 ? 14.399 -0.705 -13.056 1.00 95.69 79 ILE A O 1
ATOM 622 N N . ALA A 1 80 ? 12.256 -0.564 -13.718 1.00 95.69 80 ALA A N 1
ATOM 623 C CA . ALA A 1 80 ? 11.882 0.561 -12.870 1.00 95.69 80 ALA A CA 1
ATOM 624 C C . ALA A 1 80 ? 10.489 0.320 -12.251 1.00 95.69 80 ALA A C 1
ATOM 626 O O . ALA A 1 80 ? 9.512 0.253 -13.002 1.00 95.69 80 ALA A O 1
ATOM 627 N N . PRO A 1 81 ? 10.366 0.190 -10.913 1.00 96.38 81 PRO A N 1
ATOM 628 C CA . PRO A 1 81 ? 11.442 0.171 -9.908 1.00 96.38 81 PRO A CA 1
ATOM 629 C C . PRO A 1 81 ? 12.184 -1.180 -9.865 1.00 96.38 81 PRO A C 1
ATOM 631 O O . PRO A 1 81 ? 11.556 -2.231 -9.922 1.00 96.38 81 PRO A O 1
ATOM 634 N N . CYS A 1 82 ? 13.510 -1.187 -9.744 1.00 95.88 82 CYS A N 1
ATOM 635 C CA . CYS A 1 82 ? 14.304 -2.406 -9.635 1.00 95.88 82 CYS A CA 1
ATOM 636 C C . CYS A 1 82 ? 14.298 -2.972 -8.211 1.00 95.88 82 CYS A C 1
ATOM 638 O O . CYS A 1 82 ? 14.073 -2.263 -7.228 1.00 95.88 82 CYS A O 1
ATOM 640 N N . GLY A 1 83 ? 14.626 -4.260 -8.107 1.00 95.69 83 GLY A N 1
ATOM 641 C CA . GLY A 1 83 ? 14.859 -4.919 -6.825 1.00 95.69 83 GLY A CA 1
ATOM 642 C C . GLY A 1 83 ? 13.781 -5.923 -6.428 1.00 95.69 83 GLY A C 1
ATOM 643 O O . GLY A 1 83 ? 12.613 -5.818 -6.809 1.00 95.69 83 GLY A O 1
ATOM 644 N N . ALA A 1 84 ? 14.191 -6.917 -5.640 1.00 95.06 84 ALA A N 1
ATOM 645 C CA . ALA A 1 84 ? 13.312 -7.992 -5.192 1.00 95.06 84 ALA A CA 1
ATOM 646 C C . ALA A 1 84 ? 12.175 -7.480 -4.298 1.00 95.06 84 ALA A C 1
ATOM 648 O O . ALA A 1 84 ? 11.086 -8.052 -4.310 1.00 95.06 84 ALA A O 1
ATOM 649 N N . LEU A 1 85 ? 12.416 -6.407 -3.530 1.00 95.06 85 LEU A N 1
ATOM 650 C CA . LEU A 1 85 ? 11.400 -5.832 -2.651 1.00 95.06 85 LEU A CA 1
ATOM 651 C C . LEU A 1 85 ? 10.224 -5.299 -3.470 1.00 95.06 85 LEU A C 1
ATOM 653 O O . LEU A 1 85 ? 9.085 -5.662 -3.197 1.00 95.06 85 LEU A O 1
ATOM 657 N N . ALA A 1 86 ? 10.497 -4.501 -4.504 1.00 95.94 86 ALA A N 1
ATOM 658 C CA . ALA A 1 86 ? 9.456 -3.962 -5.368 1.00 95.94 86 ALA A CA 1
ATOM 659 C C . ALA A 1 86 ? 8.763 -5.062 -6.189 1.00 95.94 86 ALA A C 1
ATOM 661 O O . ALA A 1 86 ? 7.538 -5.081 -6.286 1.00 95.94 86 ALA A O 1
ATOM 662 N N . ASP A 1 87 ? 9.518 -6.024 -6.725 1.00 95.00 87 ASP A N 1
ATOM 663 C CA . ASP A 1 87 ? 8.960 -7.151 -7.484 1.00 95.00 87 ASP A CA 1
ATOM 664 C C . ASP A 1 87 ? 8.001 -8.023 -6.648 1.00 95.00 87 ASP A C 1
ATOM 666 O O . ASP A 1 87 ? 7.001 -8.533 -7.158 1.00 95.00 87 ASP A O 1
ATOM 670 N N . ALA A 1 88 ? 8.250 -8.136 -5.341 1.00 92.56 88 ALA A N 1
ATOM 671 C CA . ALA A 1 88 ? 7.420 -8.893 -4.409 1.00 92.56 88 ALA A CA 1
ATOM 672 C C . ALA A 1 88 ? 6.151 -8.155 -3.930 1.00 92.56 88 ALA A C 1
ATOM 674 O O . ALA A 1 88 ? 5.450 -8.705 -3.074 1.00 92.56 88 ALA A O 1
ATOM 675 N N . MET A 1 89 ? 5.848 -6.961 -4.461 1.00 93.62 89 MET A N 1
ATOM 676 C CA . MET A 1 89 ? 4.732 -6.112 -4.024 1.00 93.62 89 MET A CA 1
ATOM 677 C C . MET A 1 89 ? 3.403 -6.859 -3.924 1.00 93.62 89 MET A C 1
ATOM 679 O O . MET A 1 89 ? 2.953 -7.520 -4.861 1.00 93.62 89 MET A O 1
ATOM 683 N N . PHE A 1 90 ? 2.766 -6.724 -2.760 1.00 92.31 90 PHE A N 1
ATOM 684 C CA . PHE A 1 90 ? 1.439 -7.259 -2.507 1.00 92.31 90 PHE A CA 1
ATOM 685 C C . PHE A 1 90 ? 0.375 -6.511 -3.318 1.00 92.31 90 PHE A C 1
ATOM 687 O O . PHE A 1 90 ? 0.328 -5.283 -3.288 1.00 92.31 90 PHE A O 1
ATOM 694 N N . ASN A 1 91 ? -0.483 -7.249 -4.028 1.00 92.12 91 ASN A N 1
ATOM 695 C CA . ASN A 1 91 ? -1.431 -6.685 -4.994 1.00 92.12 91 ASN A CA 1
ATOM 696 C C . ASN A 1 91 ? -2.868 -7.233 -4.877 1.00 92.12 91 ASN A C 1
ATOM 698 O O . ASN A 1 91 ? -3.657 -7.038 -5.800 1.00 92.12 91 ASN A O 1
ATOM 702 N N . ASP A 1 92 ? -3.246 -7.895 -3.772 1.00 92.56 92 ASP A N 1
ATOM 703 C CA . ASP A 1 92 ? -4.680 -8.122 -3.528 1.00 92.56 92 ASP A CA 1
ATOM 704 C C . ASP A 1 92 ? -5.385 -6.770 -3.353 1.00 92.56 92 ASP A C 1
ATOM 706 O O . ASP A 1 92 ? -4.830 -5.834 -2.772 1.00 92.56 92 ASP A O 1
ATOM 710 N N . THR A 1 93 ? -6.633 -6.676 -3.810 1.00 92.62 93 THR A N 1
ATOM 711 C CA . THR A 1 93 ? -7.436 -5.456 -3.655 1.00 92.62 93 THR A CA 1
ATOM 712 C C . THR A 1 93 ? -8.592 -5.678 -2.698 1.00 92.62 93 THR A C 1
ATOM 714 O O . THR A 1 93 ? -9.172 -6.766 -2.623 1.00 92.62 93 THR A O 1
ATOM 717 N N . PHE A 1 94 ? -8.942 -4.622 -1.966 1.00 94.69 94 PHE A N 1
ATOM 718 C CA . PHE A 1 94 ? -9.982 -4.665 -0.949 1.00 94.69 94 PHE A CA 1
ATOM 719 C C . PHE A 1 94 ? -11.001 -3.560 -1.180 1.00 94.69 94 PHE A C 1
ATOM 721 O O . PHE A 1 94 ? -10.673 -2.458 -1.616 1.00 94.69 94 PHE A O 1
ATOM 728 N N . SER A 1 95 ? -12.252 -3.868 -0.868 1.00 94.88 95 SER A N 1
ATOM 729 C CA . SER A 1 95 ? -13.356 -2.912 -0.864 1.00 94.88 95 SER A CA 1
ATOM 730 C C . SER A 1 95 ? -14.324 -3.289 0.248 1.00 94.88 95 SER A C 1
ATOM 732 O O . SER A 1 95 ? -14.444 -4.464 0.591 1.00 94.88 95 SER A O 1
ATOM 734 N N . MET A 1 96 ? -14.988 -2.301 0.833 1.00 95.81 96 MET A N 1
ATOM 735 C CA . MET A 1 96 ? -15.940 -2.503 1.922 1.00 95.81 96 MET A CA 1
ATOM 736 C C . MET A 1 96 ? -17.335 -2.167 1.414 1.00 95.81 96 MET A C 1
ATOM 738 O O . MET A 1 96 ? -17.494 -1.208 0.663 1.00 95.81 96 MET A O 1
ATOM 742 N N . GLN A 1 97 ? -18.330 -2.961 1.785 1.00 95.44 97 GLN A N 1
ATOM 743 C CA . GLN A 1 97 ? -19.711 -2.768 1.363 1.00 95.44 97 GLN A CA 1
ATOM 744 C C . GLN A 1 97 ? -20.689 -3.035 2.505 1.00 95.44 97 GLN A C 1
ATOM 746 O O . GLN A 1 97 ? -20.403 -3.812 3.417 1.00 95.44 97 GLN A O 1
ATOM 751 N N . ILE A 1 98 ? -21.867 -2.435 2.395 1.00 95.19 98 ILE A N 1
ATOM 752 C CA . ILE A 1 98 ? -23.036 -2.691 3.234 1.00 95.19 98 ILE A CA 1
ATOM 753 C C . ILE A 1 98 ? -24.249 -2.862 2.320 1.00 95.19 98 ILE A C 1
ATOM 755 O O . ILE A 1 98 ? -24.426 -2.085 1.384 1.00 95.19 98 ILE A O 1
ATOM 759 N N . ASN A 1 99 ? -25.055 -3.908 2.526 1.00 92.06 99 ASN A N 1
ATOM 760 C CA . ASN A 1 99 ? -26.233 -4.199 1.691 1.00 92.06 99 ASN A CA 1
ATOM 761 C C . ASN A 1 99 ? -25.948 -4.132 0.169 1.00 92.06 99 ASN A C 1
ATOM 763 O O . ASN A 1 99 ? -26.713 -3.547 -0.590 1.00 92.06 99 ASN A O 1
ATOM 767 N N . ASN A 1 100 ? -24.816 -4.703 -0.271 1.00 91.12 100 ASN A N 1
ATOM 768 C CA . ASN A 1 100 ? -24.303 -4.679 -1.656 1.00 91.12 100 ASN A CA 1
ATOM 769 C C . ASN A 1 100 ? -23.941 -3.293 -2.230 1.00 91.12 100 ASN A C 1
ATOM 771 O O . ASN A 1 100 ? -23.640 -3.187 -3.418 1.00 91.12 100 ASN A O 1
ATOM 775 N N . THR A 1 101 ? -23.913 -2.249 -1.403 1.00 94.38 101 THR A N 1
ATOM 776 C CA . THR A 1 101 ? -23.430 -0.914 -1.774 1.00 94.38 101 THR A CA 1
ATOM 777 C C . THR A 1 101 ? -22.011 -0.719 -1.252 1.00 94.38 101 THR A C 1
ATOM 779 O O . THR A 1 101 ? -21.770 -0.847 -0.051 1.00 94.38 101 THR A O 1
ATOM 782 N N . TYR A 1 102 ? -21.063 -0.418 -2.141 1.00 94.88 102 TYR A N 1
ATOM 783 C CA . TYR A 1 102 ? -19.676 -0.153 -1.755 1.00 94.88 102 TYR A CA 1
ATOM 784 C C . TYR A 1 102 ? -19.539 1.207 -1.071 1.00 94.88 102 TYR A C 1
ATOM 786 O O . TYR A 1 102 ? -20.078 2.210 -1.536 1.00 94.88 102 TYR A O 1
ATOM 794 N N . LEU A 1 103 ? -18.775 1.233 0.017 1.00 95.00 103 LEU A N 1
ATOM 795 C CA . LEU A 1 103 ? -18.367 2.462 0.680 1.00 95.00 103 LEU A CA 1
ATOM 796 C C . LEU A 1 103 ? -17.312 3.169 -0.175 1.00 95.00 103 LEU A C 1
ATOM 798 O O . LEU A 1 103 ? -16.467 2.527 -0.804 1.00 95.00 103 LEU A O 1
ATOM 802 N N . ILE A 1 104 ? -17.330 4.501 -0.151 1.00 94.75 104 ILE A N 1
ATOM 803 C CA . ILE A 1 104 ? -16.308 5.311 -0.812 1.00 94.75 104 ILE A CA 1
ATOM 804 C C . ILE A 1 104 ? -15.034 5.257 0.037 1.00 94.75 104 ILE A C 1
ATOM 806 O O . ILE A 1 104 ? -15.010 5.735 1.173 1.00 94.75 104 ILE A O 1
ATOM 810 N N . GLY A 1 105 ? -13.985 4.657 -0.520 1.00 93.25 105 GLY A N 1
ATOM 811 C CA . GLY A 1 105 ? -12.657 4.591 0.080 1.00 93.25 105 GLY A CA 1
ATOM 812 C C . GLY A 1 105 ? -11.714 5.613 -0.543 1.00 93.25 105 GLY A C 1
ATOM 813 O O . GLY A 1 105 ? -11.599 5.689 -1.761 1.00 93.25 105 GLY A O 1
ATOM 814 N N . ILE A 1 106 ? -11.017 6.371 0.294 1.00 93.81 106 ILE A N 1
ATOM 815 C CA . ILE A 1 106 ? -9.980 7.326 -0.100 1.00 93.81 106 ILE A CA 1
ATOM 816 C C . ILE A 1 106 ? -8.628 6.610 -0.032 1.00 93.81 106 ILE A C 1
ATOM 818 O O . ILE A 1 106 ? -8.290 6.045 1.011 1.00 93.81 106 ILE A O 1
ATOM 822 N N . ARG A 1 107 ? -7.866 6.620 -1.133 1.00 93.31 107 ARG A N 1
ATOM 823 C CA . ARG A 1 107 ? -6.559 5.940 -1.262 1.00 93.31 107 ARG A CA 1
ATOM 824 C C . ARG A 1 107 ? -5.347 6.873 -1.189 1.00 93.31 107 ARG A C 1
ATOM 826 O O . ARG A 1 107 ? -4.214 6.413 -1.274 1.00 93.31 107 ARG A O 1
ATOM 833 N N . THR A 1 108 ? -5.595 8.165 -1.013 1.00 93.19 108 THR A N 1
ATOM 834 C CA . THR A 1 108 ? -4.590 9.221 -0.872 1.00 93.19 108 THR A CA 1
ATOM 835 C C . THR A 1 108 ? -4.609 9.797 0.546 1.00 93.19 108 THR A C 1
ATOM 837 O O . THR A 1 108 ? -5.614 9.700 1.261 1.00 93.19 108 THR A O 1
ATOM 840 N N . GLY A 1 109 ? -3.496 10.388 0.984 1.00 92.38 109 GLY A N 1
ATOM 841 C CA . GLY A 1 109 ? -3.366 10.930 2.340 1.00 92.38 109 GLY A CA 1
ATOM 842 C C . GLY A 1 109 ? -3.423 9.855 3.432 1.00 92.38 109 GLY A C 1
ATOM 843 O O . GLY A 1 109 ? -3.919 10.113 4.530 1.00 92.38 109 GLY A O 1
ATOM 844 N N . LEU A 1 110 ? -2.978 8.640 3.116 1.00 93.31 110 LEU A N 1
ATOM 845 C CA . LEU A 1 110 ? -2.806 7.510 4.028 1.00 93.31 110 LEU A CA 1
ATOM 846 C C . LEU A 1 110 ? -1.436 7.533 4.718 1.00 93.31 110 LEU A C 1
ATOM 848 O O . LEU A 1 110 ? -1.301 6.963 5.802 1.00 93.31 110 LEU A O 1
ATOM 852 N N . LEU A 1 111 ? -0.441 8.176 4.102 1.00 94.25 111 LEU A N 1
ATOM 853 C CA . LEU A 1 111 ? 0.919 8.328 4.622 1.00 94.25 111 LEU A CA 1
ATOM 854 C C . LEU A 1 111 ? 1.256 9.786 4.947 1.00 94.25 111 LEU A C 1
ATOM 856 O O . LEU A 1 111 ? 0.712 10.717 4.346 1.00 94.25 111 LEU A O 1
ATOM 860 N N . SER A 1 112 ? 2.187 9.986 5.884 1.00 93.44 112 SER A N 1
ATOM 861 C CA . SER A 1 112 ? 2.674 11.323 6.225 1.00 93.44 112 SER A CA 1
ATOM 862 C C . SER A 1 112 ? 3.536 11.912 5.101 1.00 93.44 112 SER A C 1
ATOM 864 O O . SER A 1 112 ? 4.111 11.194 4.283 1.00 93.44 112 SER A O 1
ATOM 866 N N . GLU A 1 113 ? 3.660 13.239 5.051 1.00 93.62 113 GLU A N 1
ATOM 867 C CA . GLU A 1 113 ? 4.550 13.889 4.078 1.00 93.62 113 GLU A CA 1
ATOM 868 C C . GLU A 1 113 ? 6.028 13.518 4.286 1.00 93.62 113 GLU A C 1
ATOM 870 O O . GLU A 1 113 ? 6.787 13.463 3.318 1.00 93.62 113 GLU A O 1
ATOM 875 N N . GLU A 1 114 ? 6.429 13.221 5.528 1.00 93.69 114 GLU A N 1
ATOM 876 C CA . GLU A 1 114 ? 7.773 12.745 5.880 1.00 93.69 114 GLU A CA 1
ATOM 877 C C . GLU A 1 114 ? 8.048 11.382 5.227 1.00 93.69 114 GLU A C 1
ATOM 879 O O . GLU A 1 114 ? 9.045 11.229 4.521 1.00 93.69 114 GLU A O 1
ATOM 884 N N . ASP A 1 115 ? 7.116 10.432 5.369 1.00 94.25 115 ASP A N 1
ATOM 885 C CA . ASP A 1 115 ? 7.224 9.081 4.797 1.00 94.25 115 ASP A CA 1
ATOM 886 C C . ASP A 1 115 ? 7.291 9.108 3.267 1.00 94.25 115 ASP A C 1
ATOM 888 O O . ASP A 1 115 ? 8.000 8.320 2.639 1.00 94.25 115 ASP A O 1
ATOM 892 N N . LYS A 1 116 ? 6.569 10.049 2.650 1.00 96.31 116 LYS A N 1
ATOM 893 C CA . LYS A 1 116 ? 6.530 10.221 1.193 1.00 96.31 116 LYS A CA 1
ATOM 894 C C . LYS A 1 116 ? 7.742 10.963 0.641 1.00 96.31 116 LYS A C 1
ATOM 896 O O . LYS A 1 116 ? 7.982 10.916 -0.564 1.00 96.31 116 LYS A O 1
ATOM 901 N N . LYS A 1 117 ? 8.500 11.689 1.465 1.00 96.56 117 LYS A N 1
ATOM 902 C CA . LYS A 1 117 ? 9.599 12.562 1.020 1.00 96.56 117 LYS A CA 1
ATOM 903 C C . LYS A 1 117 ? 10.692 11.850 0.205 1.00 96.56 117 LYS A C 1
ATOM 905 O O . LYS A 1 117 ? 11.107 12.441 -0.794 1.00 96.56 117 LYS A O 1
ATOM 910 N N . PRO A 1 118 ? 11.147 10.631 0.560 1.00 96.88 118 PRO A N 1
ATOM 911 C CA . PRO A 1 118 ? 12.193 9.926 -0.188 1.00 96.88 118 PRO A CA 1
ATOM 912 C C . PRO A 1 118 ? 11.757 9.437 -1.574 1.00 96.88 118 PRO A C 1
ATOM 914 O O . PRO A 1 118 ? 12.604 9.070 -2.380 1.00 96.88 118 PRO A O 1
ATOM 917 N N . TYR A 1 119 ? 10.451 9.422 -1.850 1.00 97.50 119 TYR A N 1
ATOM 918 C CA . TYR A 1 119 ? 9.884 8.842 -3.059 1.00 97.50 119 TYR A CA 1
ATOM 919 C C . TYR A 1 119 ? 9.409 9.941 -4.001 1.00 97.50 119 TYR A C 1
ATOM 921 O O . TYR A 1 119 ? 8.566 10.774 -3.648 1.00 97.50 119 TYR A O 1
ATOM 929 N N . ARG A 1 120 ? 9.950 9.974 -5.216 1.00 97.31 120 ARG A N 1
ATOM 930 C CA . ARG A 1 120 ? 9.621 10.992 -6.213 1.00 97.31 120 ARG A CA 1
ATOM 931 C C . ARG A 1 120 ? 9.516 10.369 -7.585 1.00 97.31 120 ARG A C 1
ATOM 933 O O . ARG A 1 120 ? 10.315 9.524 -7.975 1.00 97.31 120 ARG A O 1
ATOM 940 N N . ASN A 1 121 ? 8.516 10.819 -8.328 1.00 97.00 121 ASN A N 1
ATOM 941 C CA . ASN A 1 121 ? 8.435 10.482 -9.729 1.00 97.00 121 ASN A CA 1
ATOM 942 C C . ASN A 1 121 ? 9.568 11.168 -10.506 1.00 97.00 121 ASN A C 1
ATOM 944 O O . ASN A 1 121 ? 9.956 12.291 -10.170 1.00 97.00 121 ASN A O 1
ATOM 948 N N . PRO A 1 122 ? 10.096 10.511 -11.550 1.00 95.19 122 PRO A N 1
ATOM 949 C CA . PRO A 1 122 ? 11.034 11.149 -12.461 1.00 95.19 122 PRO A CA 1
ATOM 950 C C . PRO A 1 122 ? 10.393 12.381 -13.123 1.00 95.19 122 PRO A C 1
ATOM 952 O O . PRO A 1 122 ? 9.177 12.404 -13.336 1.00 95.19 122 PRO A O 1
ATOM 955 N N . PRO A 1 123 ? 11.186 13.398 -13.493 1.00 93.31 123 PRO A N 1
ATOM 956 C CA . PRO A 1 123 ? 10.663 14.569 -14.183 1.00 93.31 123 PRO A CA 1
ATOM 957 C C . PRO A 1 123 ? 10.132 14.209 -15.580 1.00 93.31 123 PRO A C 1
ATOM 959 O O . PRO A 1 123 ? 10.729 13.407 -16.300 1.00 93.31 123 PRO A O 1
ATOM 962 N N . GLY A 1 124 ? 9.048 14.872 -15.988 1.00 92.44 124 GLY A N 1
ATOM 963 C CA . GLY A 1 124 ? 8.418 14.706 -17.301 1.00 92.44 124 GLY A CA 1
ATOM 964 C C . GLY A 1 124 ? 7.154 13.844 -17.275 1.00 92.44 124 GLY A C 1
ATOM 965 O O . GLY A 1 124 ? 6.619 13.522 -16.218 1.00 92.44 124 GLY A O 1
ATOM 966 N N . ASP A 1 125 ? 6.654 13.499 -18.463 1.00 94.31 125 ASP A N 1
ATOM 967 C CA . ASP A 1 125 ? 5.489 12.624 -18.610 1.00 94.31 125 ASP A CA 1
ATOM 968 C C . ASP A 1 125 ? 5.841 11.175 -18.240 1.00 94.31 125 ASP A C 1
ATOM 970 O O . ASP A 1 125 ? 6.716 10.557 -18.856 1.00 94.31 125 ASP A O 1
ATOM 974 N N . LEU A 1 126 ? 5.140 10.619 -17.248 1.00 93.81 126 LEU A N 1
ATOM 975 C CA . LEU A 1 126 ? 5.468 9.305 -16.696 1.00 93.81 126 LEU A CA 1
ATOM 976 C C . LEU A 1 126 ? 5.335 8.192 -17.735 1.00 93.81 126 LEU A C 1
ATOM 978 O O . LEU A 1 126 ? 6.160 7.282 -17.748 1.00 93.81 126 LEU A O 1
ATOM 982 N N . ASN A 1 127 ? 4.346 8.262 -18.627 1.00 93.44 127 ASN A N 1
ATOM 983 C CA . ASN A 1 127 ? 4.161 7.235 -19.652 1.00 93.44 127 ASN A CA 1
ATOM 984 C C . ASN A 1 127 ? 5.367 7.184 -20.593 1.00 93.44 127 ASN A C 1
ATOM 986 O O . ASN A 1 127 ? 5.950 6.120 -20.797 1.00 93.44 127 ASN A O 1
ATOM 990 N N . THR A 1 128 ? 5.804 8.340 -21.086 1.00 94.38 128 THR A N 1
ATOM 991 C CA . THR A 1 128 ? 6.988 8.462 -21.947 1.00 94.38 128 THR A CA 1
ATOM 992 C C . THR A 1 128 ? 8.268 8.021 -21.234 1.00 94.38 128 THR A C 1
ATOM 994 O O . THR A 1 128 ? 9.141 7.381 -21.827 1.00 94.38 128 THR A O 1
ATOM 997 N N . VAL A 1 129 ? 8.404 8.364 -19.952 1.00 93.56 129 VAL A N 1
ATOM 998 C CA . VAL A 1 129 ? 9.584 8.015 -19.158 1.00 93.56 129 VAL A CA 1
ATOM 999 C C . VAL A 1 129 ? 9.643 6.508 -18.899 1.00 93.56 129 VAL A C 1
ATOM 1001 O O . VAL A 1 129 ? 10.652 5.878 -19.224 1.00 93.56 129 VAL A O 1
ATOM 1004 N N . PHE A 1 130 ? 8.572 5.910 -18.374 1.00 93.75 130 PHE A N 1
ATOM 1005 C CA . PHE A 1 130 ? 8.543 4.493 -18.007 1.00 93.75 130 PHE A CA 1
ATOM 1006 C C . PHE A 1 130 ? 8.505 3.544 -19.212 1.00 93.75 130 PHE A C 1
ATOM 1008 O O . PHE A 1 130 ? 8.960 2.416 -19.071 1.00 93.75 130 PHE A O 1
ATOM 1015 N N . GLN A 1 131 ? 8.086 3.977 -20.408 1.00 92.75 131 GLN A N 1
ATOM 1016 C CA . GLN A 1 131 ? 8.193 3.176 -21.647 1.00 92.75 131 GLN A CA 1
ATOM 1017 C C . GLN A 1 131 ? 9.633 2.734 -21.979 1.00 92.75 131 GLN A C 1
ATOM 1019 O O . GLN A 1 131 ? 9.856 1.698 -22.620 1.00 92.75 131 GLN A O 1
ATOM 1024 N N . LYS A 1 132 ? 10.632 3.505 -21.530 1.00 92.19 132 LYS A N 1
ATOM 1025 C CA . LYS A 1 132 ? 12.061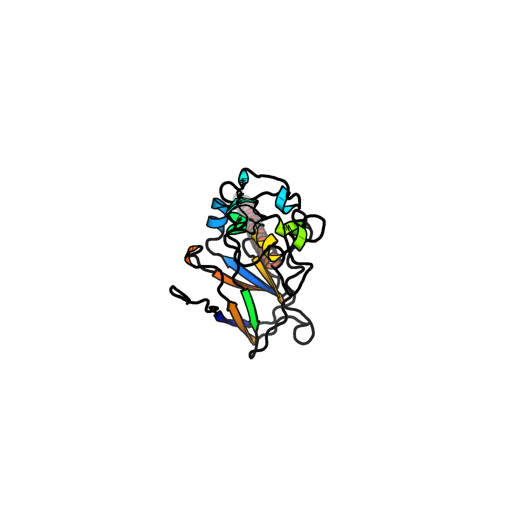 3.187 -21.705 1.00 92.19 132 LYS A CA 1
ATOM 1026 C C . LYS A 1 132 ? 12.537 2.064 -20.779 1.00 92.19 132 LYS A C 1
ATOM 1028 O O . LYS A 1 132 ? 13.600 1.492 -21.013 1.00 92.19 132 LYS A O 1
ATOM 1033 N N . TYR A 1 133 ? 11.751 1.737 -19.759 1.00 94.06 133 TYR A N 1
ATOM 1034 C CA . TYR A 1 133 ? 12.059 0.752 -18.734 1.00 94.06 133 TYR A CA 1
ATOM 1035 C C . TYR A 1 133 ? 11.074 -0.415 -18.811 1.00 94.06 133 TYR A C 1
ATOM 1037 O O . TYR A 1 133 ? 9.996 -0.330 -19.396 1.00 94.06 133 TYR A O 1
ATOM 1045 N N . ALA A 1 134 ? 11.455 -1.540 -18.226 1.00 95.31 134 ALA A N 1
ATOM 1046 C CA . ALA A 1 134 ? 10.523 -2.611 -17.923 1.00 95.31 134 ALA A CA 1
ATOM 1047 C C . ALA A 1 134 ? 9.894 -2.370 -16.544 1.00 95.31 134 ALA A C 1
ATOM 1049 O O . ALA A 1 134 ? 10.553 -1.880 -15.626 1.00 95.31 134 ALA A O 1
ATOM 1050 N N . LYS A 1 135 ? 8.632 -2.769 -16.373 1.00 95.62 135 LYS A N 1
ATOM 1051 C CA . LYS A 1 135 ? 8.055 -2.964 -15.036 1.00 95.62 135 LYS A CA 1
ATOM 1052 C C . LYS A 1 135 ? 8.724 -4.165 -14.341 1.00 95.62 135 LYS A C 1
ATOM 1054 O O . LYS A 1 135 ? 9.319 -5.002 -15.032 1.00 95.62 135 LYS A O 1
ATOM 1059 N N . PRO A 1 136 ? 8.605 -4.298 -13.010 1.00 95.94 136 PRO A N 1
ATOM 1060 C CA . PRO A 1 136 ? 8.995 -5.522 -12.321 1.00 95.94 136 PRO A CA 1
ATOM 1061 C C . PRO A 1 136 ? 8.305 -6.746 -12.926 1.00 95.94 136 PRO A C 1
ATOM 1063 O O . PRO A 1 136 ? 7.183 -6.666 -13.432 1.00 95.94 136 PRO A O 1
ATOM 1066 N N . ILE A 1 137 ? 8.992 -7.883 -12.886 1.00 93.31 137 ILE A N 1
ATOM 1067 C CA . ILE A 1 137 ? 8.610 -9.112 -13.594 1.00 93.31 137 ILE A CA 1
ATOM 1068 C C . ILE A 1 137 ? 7.226 -9.581 -13.145 1.00 93.31 137 ILE A C 1
ATOM 1070 O O . ILE A 1 137 ? 6.414 -10.034 -13.950 1.00 93.31 137 ILE A O 1
ATOM 1074 N N . ASN A 1 138 ? 6.965 -9.458 -11.849 1.00 92.00 138 ASN A N 1
ATOM 1075 C CA . ASN A 1 138 ? 5.767 -9.965 -11.205 1.00 92.00 138 ASN A CA 1
ATOM 1076 C C . ASN A 1 138 ? 4.619 -8.956 -11.105 1.00 92.00 138 ASN A C 1
ATOM 1078 O O . ASN A 1 138 ? 3.572 -9.299 -10.543 1.00 92.00 138 ASN A O 1
ATOM 1082 N N . TRP A 1 139 ? 4.800 -7.742 -11.626 1.00 93.94 139 TRP A N 1
ATOM 1083 C CA . TRP A 1 139 ? 3.745 -6.737 -11.679 1.00 93.94 139 TRP A CA 1
ATOM 1084 C C . TRP A 1 139 ? 2.810 -7.019 -12.847 1.00 93.94 139 TRP A C 1
ATOM 1086 O O . TRP A 1 139 ? 3.253 -7.409 -13.924 1.00 93.94 139 TRP A O 1
ATOM 1096 N N . GLU A 1 140 ? 1.514 -6.790 -12.662 1.00 90.06 140 GLU A N 1
ATOM 1097 C CA . GLU A 1 140 ? 0.526 -6.841 -13.747 1.00 90.06 140 GLU A CA 1
ATOM 1098 C C . GLU A 1 140 ? 0.515 -5.518 -14.523 1.00 90.06 140 GLU A C 1
ATOM 1100 O O . GLU A 1 140 ? 0.678 -5.510 -15.745 1.00 90.06 140 GLU A O 1
ATOM 1105 N N . ASN A 1 141 ? 0.493 -4.404 -13.793 1.00 91.75 141 ASN A N 1
ATOM 1106 C CA . ASN A 1 141 ? 0.450 -3.051 -14.338 1.00 91.75 141 ASN A CA 1
ATOM 1107 C C . ASN A 1 141 ? 1.834 -2.384 -14.351 1.00 91.75 141 ASN A C 1
ATOM 1109 O O . ASN A 1 141 ? 2.756 -2.800 -13.647 1.00 91.75 141 ASN A O 1
ATOM 1113 N N . SER A 1 142 ? 1.998 -1.349 -15.176 1.00 93.75 142 SER A N 1
ATOM 1114 C CA . SER A 1 142 ? 3.160 -0.458 -15.099 1.00 93.75 142 SER A CA 1
ATOM 1115 C C . SER A 1 142 ? 3.077 0.424 -13.845 1.00 93.75 142 SER A C 1
ATOM 1117 O O . SER A 1 142 ? 1.984 0.627 -13.312 1.00 93.75 142 SER A O 1
ATOM 1119 N N . PRO A 1 143 ? 4.192 1.045 -13.417 1.00 95.00 143 PRO A N 1
ATOM 1120 C CA . PRO A 1 143 ? 4.151 2.076 -12.379 1.00 95.00 143 PRO A CA 1
ATOM 1121 C C . PRO A 1 143 ? 3.163 3.214 -12.671 1.00 95.00 143 PRO A C 1
ATOM 1123 O O . PRO A 1 143 ? 2.670 3.846 -11.749 1.00 95.00 143 PRO A O 1
ATOM 1126 N N . THR A 1 144 ? 2.845 3.473 -13.941 1.00 95.00 144 THR A N 1
ATOM 1127 C CA . THR A 1 144 ? 1.909 4.531 -14.349 1.00 95.00 144 THR A CA 1
ATOM 1128 C C . THR A 1 144 ? 0.431 4.169 -14.206 1.00 95.00 144 THR A C 1
ATOM 1130 O O . THR A 1 144 ? -0.406 5.037 -14.419 1.00 95.00 144 THR A O 1
ATOM 1133 N N . MET A 1 145 ? 0.109 2.918 -13.866 1.00 94.19 145 MET A N 1
ATOM 1134 C CA . MET A 1 145 ? -1.263 2.401 -13.763 1.00 94.19 145 MET A CA 1
ATOM 1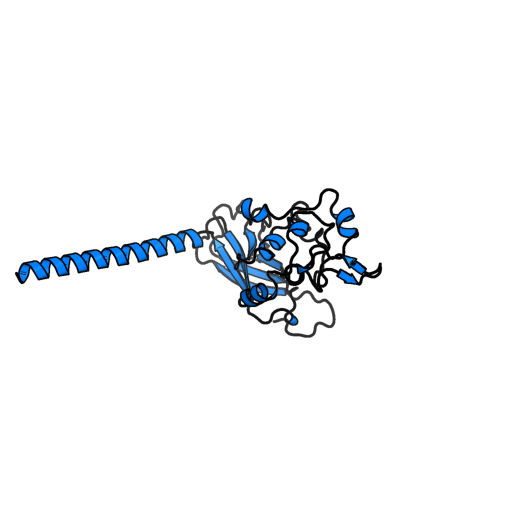135 C C . MET A 1 145 ? -1.469 1.647 -12.437 1.00 94.19 145 MET A C 1
ATOM 1137 O O . MET A 1 145 ? -2.034 0.551 -12.398 1.00 94.19 145 MET A O 1
ATOM 1141 N N . LEU A 1 146 ? -0.934 2.200 -11.348 1.00 94.25 146 LEU A N 1
ATOM 1142 C CA . LEU A 1 146 ? -1.111 1.667 -9.994 1.00 94.25 146 LEU A CA 1
ATOM 1143 C C . LEU A 1 146 ? -2.418 2.153 -9.351 1.00 94.25 146 LEU A C 1
ATOM 1145 O O . LEU A 1 146 ? -2.995 1.435 -8.535 1.00 94.25 146 LEU A O 1
ATOM 1149 N N . ASP A 1 147 ? -2.894 3.338 -9.732 1.00 92.69 147 ASP A N 1
ATOM 1150 C CA . ASP A 1 147 ? -4.181 3.903 -9.328 1.00 92.69 147 ASP A CA 1
ATOM 1151 C C . ASP A 1 147 ? -4.867 4.545 -10.543 1.00 92.69 147 ASP A C 1
ATOM 1153 O O . ASP A 1 147 ? -4.465 5.606 -11.018 1.00 92.69 147 ASP A O 1
ATOM 1157 N N . GLU A 1 148 ? -5.879 3.871 -11.090 1.00 87.62 148 GLU A N 1
ATOM 1158 C CA . GLU A 1 148 ? -6.626 4.352 -12.263 1.00 87.62 148 GLU A CA 1
ATOM 1159 C C . GLU A 1 148 ? -7.522 5.552 -11.931 1.00 87.62 148 GLU A C 1
ATOM 1161 O O . GLU A 1 148 ? -7.766 6.398 -12.791 1.00 87.62 148 GLU A O 1
ATOM 1166 N N . ASP A 1 149 ? -7.988 5.636 -10.683 1.00 86.56 149 ASP A N 1
ATOM 1167 C CA . ASP A 1 149 ? -8.938 6.654 -10.238 1.00 86.56 149 ASP A CA 1
ATOM 1168 C C . ASP A 1 149 ? -8.232 7.983 -9.905 1.00 86.56 149 ASP A C 1
ATOM 1170 O O . ASP A 1 149 ? -8.848 9.048 -9.973 1.00 86.56 149 ASP A O 1
ATOM 1174 N N . HIS A 1 150 ? -6.937 7.928 -9.564 1.00 88.50 150 HIS A N 1
ATOM 1175 C CA . HIS A 1 150 ? -6.147 9.067 -9.085 1.00 88.50 150 HIS A CA 1
ATOM 1176 C C . HIS A 1 150 ? -4.806 9.163 -9.830 1.00 88.50 150 HIS A C 1
ATOM 1178 O O . HIS A 1 150 ? -3.805 8.583 -9.392 1.00 88.50 150 HIS A O 1
ATOM 1184 N N . PRO A 1 151 ? -4.737 9.908 -10.951 1.00 88.31 151 PRO A N 1
ATOM 1185 C CA . PRO A 1 151 ? -3.513 10.077 -11.735 1.00 88.31 151 PRO A CA 1
ATOM 1186 C C . PRO A 1 151 ? -2.315 10.586 -10.921 1.00 88.31 151 PRO A C 1
ATOM 1188 O O . PRO A 1 151 ? -1.178 10.200 -11.192 1.00 88.31 151 PRO A O 1
ATOM 1191 N N . GLU A 1 152 ? -2.558 11.414 -9.904 1.00 89.62 152 GLU A N 1
ATOM 1192 C CA . GLU A 1 152 ? -1.552 11.941 -8.979 1.00 89.62 152 GLU A CA 1
ATOM 1193 C C . GLU A 1 152 ? -0.976 10.884 -8.023 1.00 89.62 152 GLU A C 1
ATOM 1195 O O . GLU A 1 152 ? 0.126 11.064 -7.504 1.00 89.62 152 GLU A O 1
ATOM 1200 N N . ASN A 1 153 ? -1.681 9.767 -7.826 1.00 95.12 153 ASN A N 1
ATOM 1201 C CA . ASN A 1 153 ? -1.286 8.644 -6.976 1.00 95.12 153 ASN A CA 1
ATOM 1202 C C . ASN A 1 153 ? -0.632 7.514 -7.795 1.00 95.12 153 ASN A C 1
ATOM 1204 O O . ASN A 1 153 ? -0.854 6.335 -7.533 1.00 95.12 153 ASN A O 1
ATOM 1208 N N . ASN A 1 154 ? 0.167 7.854 -8.810 1.00 96.56 154 ASN A N 1
ATOM 1209 C CA . ASN A 1 154 ? 0.873 6.894 -9.665 1.00 96.56 154 ASN A CA 1
ATOM 1210 C C . ASN A 1 154 ? 2.398 7.048 -9.605 1.00 96.56 154 ASN A C 1
ATOM 1212 O O . ASN A 1 154 ? 2.957 8.001 -9.053 1.00 96.56 154 ASN A O 1
ATOM 1216 N N . GLY A 1 155 ? 3.085 6.079 -10.205 1.00 96.69 155 GLY A N 1
ATOM 1217 C CA . GLY A 1 155 ? 4.535 5.974 -10.235 1.00 96.69 155 GLY A CA 1
ATOM 1218 C C . GLY A 1 155 ? 5.105 5.619 -8.865 1.00 96.69 155 GLY A C 1
ATOM 1219 O O . GLY A 1 155 ? 4.499 4.885 -8.087 1.00 96.69 155 GLY A O 1
ATOM 1220 N N . PHE A 1 156 ? 6.280 6.153 -8.553 1.00 97.25 156 PHE A N 1
ATOM 1221 C CA . PHE A 1 156 ? 6.932 5.947 -7.260 1.00 97.25 156 PHE A CA 1
ATOM 1222 C C . PHE A 1 156 ? 6.262 6.719 -6.125 1.00 97.25 156 PHE A C 1
ATOM 1224 O O . PHE A 1 156 ? 6.559 6.459 -4.966 1.00 97.25 156 PHE A O 1
ATOM 1231 N N . GLN A 1 157 ? 5.340 7.631 -6.445 1.00 97.19 157 GLN A N 1
ATOM 1232 C CA . GLN A 1 157 ? 4.567 8.384 -5.459 1.00 97.19 157 GLN A CA 1
ATOM 1233 C C . GLN A 1 157 ? 3.239 7.726 -5.071 1.00 97.19 157 GLN A C 1
ATOM 1235 O O . GLN A 1 157 ? 2.539 8.262 -4.216 1.00 97.19 157 GLN A O 1
ATOM 1240 N N . ASN A 1 158 ? 2.900 6.571 -5.654 1.00 97.88 158 ASN A N 1
ATOM 1241 C CA . ASN A 1 158 ? 1.725 5.813 -5.242 1.00 97.88 158 ASN A CA 1
ATOM 1242 C C . ASN A 1 158 ? 1.838 5.411 -3.759 1.00 97.88 158 ASN A C 1
ATOM 1244 O O . ASN A 1 158 ? 2.784 4.726 -3.367 1.00 97.88 158 ASN A O 1
ATOM 1248 N N . GLU A 1 159 ? 0.875 5.805 -2.926 1.00 97.19 159 GLU A N 1
ATOM 1249 C CA . GLU A 1 159 ? 0.979 5.600 -1.474 1.00 97.19 159 GLU A CA 1
ATOM 1250 C C . GLU A 1 159 ? 0.941 4.120 -1.066 1.00 97.19 159 GLU A C 1
ATOM 1252 O O . GLU A 1 159 ? 1.602 3.738 -0.102 1.00 97.19 159 GLU A O 1
ATOM 1257 N N . ALA A 1 160 ? 0.247 3.254 -1.813 1.00 96.31 160 ALA A N 1
ATOM 1258 C CA . ALA A 1 160 ? 0.264 1.813 -1.550 1.00 96.31 160 ALA A CA 1
ATOM 1259 C C . ALA A 1 160 ? 1.638 1.193 -1.867 1.00 96.31 160 ALA A C 1
ATOM 1261 O O . ALA A 1 160 ? 2.115 0.326 -1.129 1.00 96.31 160 ALA A O 1
ATOM 1262 N N . PHE A 1 161 ? 2.299 1.663 -2.929 1.00 97.56 161 PHE A N 1
ATOM 1263 C CA . PHE A 1 161 ? 3.674 1.300 -3.262 1.00 97.56 161 PHE A CA 1
ATOM 1264 C C . PHE A 1 161 ? 4.661 1.812 -2.210 1.00 97.56 161 PHE A C 1
ATOM 1266 O O . PHE A 1 161 ? 5.477 1.034 -1.720 1.00 97.56 161 PHE A O 1
ATOM 1273 N N . ILE A 1 162 ? 4.557 3.074 -1.788 1.00 97.81 162 ILE A N 1
ATOM 1274 C CA . ILE A 1 162 ? 5.405 3.626 -0.720 1.00 97.81 162 ILE A CA 1
ATOM 1275 C C . ILE A 1 162 ? 5.221 2.824 0.571 1.00 97.81 162 ILE A C 1
ATOM 1277 O O . ILE A 1 162 ? 6.203 2.353 1.146 1.00 97.81 162 ILE A O 1
ATOM 1281 N N . ALA A 1 163 ? 3.974 2.586 0.988 1.00 96.69 163 ALA A N 1
ATOM 1282 C CA . ALA A 1 163 ? 3.669 1.793 2.173 1.00 96.69 163 ALA A CA 1
ATOM 1283 C C . ALA A 1 163 ? 4.268 0.386 2.088 1.00 96.69 163 ALA A C 1
ATOM 1285 O O . ALA A 1 163 ? 4.667 -0.171 3.107 1.00 96.69 163 ALA A O 1
ATOM 1286 N N . TRP A 1 164 ? 4.341 -0.207 0.892 1.00 95.88 164 TRP A N 1
ATOM 1287 C CA . TRP A 1 164 ? 5.023 -1.479 0.663 1.00 95.88 164 TRP A CA 1
ATOM 1288 C C . TRP A 1 164 ? 6.546 -1.369 0.823 1.00 95.88 164 TRP A C 1
ATOM 1290 O O . TRP A 1 164 ? 7.139 -2.194 1.517 1.00 95.88 164 TRP A O 1
ATOM 1300 N N . MET A 1 165 ? 7.168 -0.344 0.240 1.00 96.06 165 MET A N 1
ATOM 1301 C CA . MET A 1 165 ? 8.620 -0.125 0.284 1.00 96.06 165 MET A CA 1
ATOM 1302 C C . MET A 1 165 ? 9.143 0.278 1.673 1.00 96.06 165 MET A C 1
ATOM 1304 O O . MET A 1 165 ? 10.317 0.044 1.978 1.00 96.06 165 MET A O 1
ATOM 1308 N N . MET A 1 166 ? 8.281 0.832 2.529 1.00 93.50 166 MET A N 1
ATOM 1309 C CA . MET A 1 166 ? 8.546 1.061 3.951 1.00 93.50 166 MET A CA 1
ATOM 1310 C C . MET A 1 166 ? 8.608 -0.271 4.709 1.00 93.50 166 MET A C 1
ATOM 1312 O O . MET A 1 166 ? 7.597 -0.931 4.979 1.00 93.50 166 MET A O 1
ATOM 1316 N N . THR A 1 167 ? 9.826 -0.702 5.033 1.00 90.00 167 THR A N 1
ATOM 1317 C CA . THR A 1 167 ? 10.087 -2.007 5.656 1.00 90.00 167 THR A CA 1
ATOM 1318 C C . THR A 1 167 ? 9.762 -2.051 7.149 1.00 90.00 167 THR A C 1
ATOM 1320 O O . THR A 1 167 ? 9.618 -3.134 7.708 1.00 90.00 167 THR A O 1
ATOM 1323 N N . ASP A 1 168 ? 9.636 -0.891 7.785 1.00 87.62 168 ASP A N 1
ATOM 1324 C CA . ASP A 1 168 ? 9.231 -0.682 9.178 1.00 87.62 168 ASP A CA 1
ATOM 1325 C C . ASP A 1 168 ? 7.703 -0.606 9.364 1.00 87.62 168 ASP A C 1
ATOM 1327 O O . ASP A 1 168 ? 7.197 -0.797 10.473 1.00 87.62 168 ASP A O 1
ATOM 1331 N N . LEU A 1 169 ? 6.946 -0.408 8.279 1.00 89.81 169 LEU A N 1
ATOM 1332 C CA . LEU A 1 169 ? 5.487 -0.374 8.295 1.00 89.81 169 LEU A CA 1
ATOM 1333 C C . LEU A 1 169 ? 4.887 -1.780 8.111 1.00 89.81 169 LEU A C 1
ATOM 1335 O O . LEU A 1 169 ? 4.601 -2.226 6.994 1.00 89.81 169 LEU A O 1
ATOM 1339 N N . TYR A 1 170 ? 4.673 -2.481 9.228 1.00 86.38 170 TYR A N 1
ATOM 1340 C CA . TYR A 1 170 ? 4.092 -3.834 9.251 1.00 86.38 170 TYR A CA 1
ATOM 1341 C C . TYR A 1 170 ? 2.627 -3.880 8.808 1.00 86.38 170 TYR A C 1
ATOM 1343 O O . TYR A 1 170 ? 2.220 -4.778 8.069 1.00 86.38 170 TYR A O 1
ATOM 1351 N N . ARG A 1 171 ? 1.831 -2.913 9.273 1.00 90.75 171 ARG A N 1
ATOM 1352 C CA . ARG A 1 171 ? 0.407 -2.807 8.961 1.00 90.75 171 ARG A CA 1
ATOM 1353 C C . ARG A 1 171 ? 0.230 -1.752 7.874 1.00 90.75 171 ARG A C 1
ATOM 1355 O O . ARG A 1 171 ? 0.442 -0.568 8.122 1.00 90.75 171 ARG A O 1
ATOM 1362 N N . LYS A 1 172 ? -0.140 -2.181 6.670 1.00 94.12 172 LYS A N 1
ATOM 1363 C CA . LYS A 1 172 ? -0.133 -1.328 5.476 1.00 94.12 172 LYS A CA 1
ATOM 1364 C C . LYS A 1 172 ? -1.542 -0.796 5.196 1.00 94.12 172 LYS A C 1
ATOM 1366 O O . LYS A 1 172 ? -2.477 -1.603 5.125 1.00 94.12 172 LYS A O 1
ATOM 1371 N N . PRO A 1 173 ? -1.734 0.533 5.093 1.00 95.31 173 PRO A N 1
ATOM 1372 C CA . PRO A 1 173 ? -3.048 1.110 4.844 1.00 95.31 173 PRO A CA 1
ATOM 1373 C C . PRO A 1 173 ? -3.494 0.814 3.410 1.00 95.31 173 PRO A C 1
ATOM 1375 O O . PRO A 1 173 ? -2.698 0.840 2.477 1.00 95.31 173 PRO A O 1
ATOM 1378 N N . VAL A 1 174 ? -4.780 0.518 3.245 1.00 94.81 174 VAL A N 1
ATOM 1379 C CA . VAL A 1 174 ? -5.412 0.266 1.942 1.00 94.81 174 VAL A CA 1
ATOM 1380 C C . VAL A 1 174 ? -6.249 1.461 1.520 1.00 94.81 174 VAL A C 1
ATOM 1382 O O . VAL A 1 174 ? -6.127 1.951 0.403 1.00 94.81 174 VAL A O 1
ATOM 1385 N N . MET A 1 175 ? -7.154 1.886 2.402 1.00 94.69 175 MET A N 1
ATOM 1386 C CA . MET A 1 175 ? -8.056 3.006 2.163 1.00 94.69 175 MET A CA 1
ATOM 1387 C C . MET A 1 175 ? -8.609 3.535 3.482 1.00 94.69 175 MET A C 1
ATOM 1389 O O . MET A 1 175 ? -8.843 2.769 4.422 1.00 94.69 175 MET A O 1
ATOM 1393 N N . ARG A 1 176 ? -8.879 4.835 3.529 1.00 94.75 176 ARG A N 1
ATOM 1394 C CA . ARG A 1 176 ? -9.646 5.482 4.593 1.00 94.75 176 ARG A CA 1
ATOM 1395 C C . ARG A 1 176 ? -11.100 5.597 4.160 1.00 94.75 176 ARG A C 1
ATOM 1397 O O . ARG A 1 176 ? -11.373 5.963 3.020 1.00 94.75 176 ARG A O 1
ATOM 1404 N N . ILE A 1 177 ? -12.038 5.306 5.051 1.00 95.00 177 ILE A N 1
ATOM 1405 C CA . ILE A 1 177 ? -13.459 5.507 4.762 1.00 95.00 177 ILE A CA 1
ATOM 1406 C C . ILE A 1 177 ? -13.723 7.006 4.583 1.00 95.00 177 ILE A C 1
ATOM 1408 O O . ILE A 1 177 ? -13.256 7.836 5.369 1.00 95.00 177 ILE A O 1
ATOM 1412 N N . ASN A 1 178 ? -14.450 7.365 3.526 1.00 94.88 178 ASN A N 1
ATOM 1413 C CA . ASN A 1 178 ? -14.871 8.739 3.308 1.00 94.88 178 ASN A CA 1
ATOM 1414 C C . ASN A 1 178 ? -15.944 9.125 4.339 1.00 94.88 178 ASN A C 1
ATOM 1416 O O . ASN A 1 178 ? -17.055 8.600 4.320 1.00 94.88 178 ASN A O 1
ATOM 1420 N N . HIS A 1 179 ? -15.610 10.059 5.227 1.00 92.50 179 HIS A N 1
ATOM 1421 C CA . HIS A 1 179 ? -16.485 10.529 6.299 1.00 92.50 179 HIS A CA 1
ATOM 1422 C C . HIS A 1 179 ? -17.323 11.727 5.849 1.00 92.50 179 HIS A C 1
ATOM 1424 O O . HIS A 1 179 ? -17.189 12.833 6.366 1.00 92.50 179 HIS A O 1
ATOM 1430 N N . THR A 1 180 ? -18.167 11.504 4.846 1.00 92.75 180 THR A N 1
ATOM 1431 C CA . THR A 1 180 ? -19.145 12.482 4.350 1.00 92.75 180 THR A CA 1
ATOM 1432 C C . THR A 1 180 ? -20.541 11.864 4.344 1.00 92.75 180 THR A C 1
ATOM 1434 O O . THR A 1 180 ? -20.694 10.640 4.292 1.00 92.75 180 THR A O 1
ATOM 1437 N N . GLY A 1 181 ? -21.576 12.703 4.431 1.00 92.94 181 GLY A N 1
ATOM 1438 C CA . GLY A 1 181 ? -22.966 12.246 4.460 1.00 92.94 181 GLY A CA 1
ATOM 1439 C C . GLY A 1 181 ? -23.231 11.285 5.622 1.00 92.94 181 GLY A C 1
ATOM 1440 O O . GLY A 1 181 ? -22.957 11.606 6.773 1.00 92.94 181 GLY A O 1
ATOM 1441 N N . TYR A 1 182 ? -23.733 10.084 5.320 1.00 91.44 182 TYR A N 1
ATOM 1442 C CA . TYR A 1 182 ? -24.088 9.081 6.334 1.00 91.44 182 TYR A CA 1
ATOM 1443 C C . TYR A 1 182 ? -22.918 8.682 7.258 1.00 91.44 182 TYR A C 1
ATOM 1445 O O . TYR A 1 182 ? -23.140 8.346 8.417 1.00 91.44 182 TYR A O 1
ATOM 1453 N N . TYR A 1 183 ? -21.673 8.762 6.773 1.00 94.50 183 TYR A N 1
ATOM 1454 C CA . TYR A 1 183 ? -20.475 8.369 7.526 1.00 94.50 183 TYR A CA 1
ATOM 1455 C C . TYR A 1 183 ? -19.737 9.549 8.179 1.00 94.50 183 TYR A C 1
ATOM 1457 O O . TYR A 1 183 ? -18.590 9.392 8.609 1.00 94.50 183 TYR A O 1
ATOM 1465 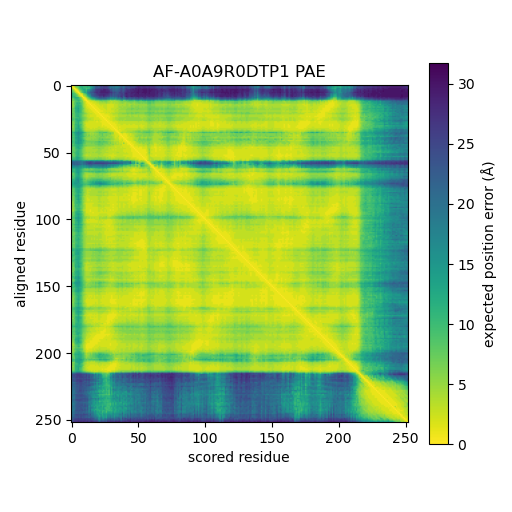N N . GLU A 1 184 ? -20.357 10.731 8.257 1.00 95.19 184 GLU A N 1
ATOM 1466 C CA . GLU A 1 184 ? -19.75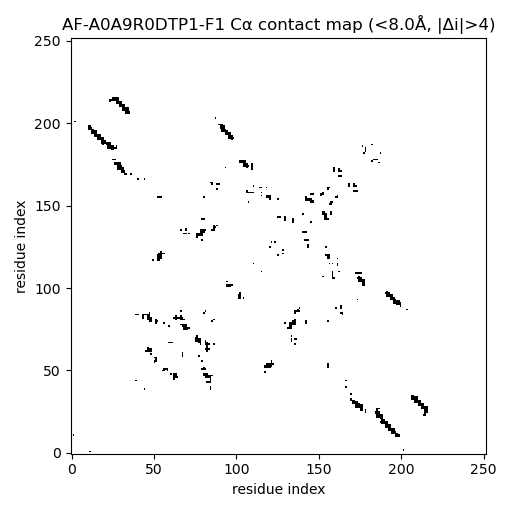5 11.951 8.821 1.00 95.19 184 GLU A CA 1
ATOM 1467 C C . GLU A 1 184 ? -19.255 11.752 10.263 1.00 95.19 184 GLU A C 1
ATOM 1469 O O . GLU A 1 184 ? -18.148 12.160 10.608 1.00 95.19 184 GLU A O 1
ATOM 1474 N N . GLN A 1 185 ? -20.028 11.048 11.097 1.00 93.50 185 GLN A N 1
ATOM 1475 C CA . GLN A 1 185 ? -19.665 10.777 12.495 1.00 93.50 185 GLN A CA 1
ATOM 1476 C C . GLN A 1 185 ? -18.731 9.570 12.680 1.00 93.50 185 GLN A C 1
ATOM 1478 O O . GLN A 1 185 ? -18.310 9.298 13.808 1.00 93.50 185 GLN A O 1
ATOM 1483 N N . GLY A 1 186 ? -18.404 8.842 11.608 1.00 93.19 186 GLY A N 1
ATOM 1484 C CA . GLY A 1 186 ? -17.639 7.598 11.666 1.00 93.19 186 GLY A CA 1
ATOM 1485 C C . GLY A 1 186 ? -18.298 6.442 10.924 1.00 93.19 186 GLY A C 1
ATOM 1486 O O . GLY A 1 186 ? -19.193 6.636 10.105 1.00 93.19 186 GLY A O 1
ATOM 1487 N N . LEU A 1 187 ? -17.832 5.229 11.216 1.00 95.44 187 LEU A N 1
ATOM 1488 C CA . LEU A 1 187 ? -18.445 3.992 10.738 1.00 95.44 187 LEU A CA 1
ATOM 1489 C C . LEU A 1 187 ? -19.412 3.472 11.821 1.00 95.44 187 LEU A C 1
ATOM 1491 O O . LEU A 1 187 ? -18.936 3.054 12.882 1.00 95.44 187 LEU A O 1
ATOM 1495 N N . PRO A 1 188 ? -20.741 3.556 11.621 1.00 95.88 188 PRO A N 1
ATOM 1496 C CA . PRO A 1 188 ? -21.718 3.170 12.636 1.00 95.88 188 PRO A CA 1
ATOM 1497 C C . PRO A 1 188 ? -21.770 1.651 12.846 1.00 95.88 188 PRO A C 1
ATOM 1499 O O . PRO A 1 188 ? -21.352 0.911 11.949 1.00 95.88 188 PRO A O 1
ATOM 1502 N N . PRO A 1 189 ? -22.314 1.192 13.992 1.00 96.31 189 PRO A N 1
ATOM 1503 C CA . PRO A 1 189 ? -22.523 -0.225 14.250 1.00 96.31 189 PRO A CA 1
ATOM 1504 C C . PRO A 1 189 ? -23.407 -0.869 13.188 1.00 96.31 189 PRO A C 1
ATOM 1506 O O . PRO A 1 189 ? -24.554 -0.459 13.012 1.00 96.31 189 PRO A O 1
ATOM 1509 N N . ASP A 1 190 ? -22.863 -1.845 12.468 1.00 96.31 190 ASP A N 1
ATOM 1510 C CA . ASP A 1 190 ? -23.581 -2.618 11.458 1.00 96.31 190 ASP A CA 1
ATOM 1511 C C . ASP A 1 190 ? -22.744 -3.824 10.999 1.00 96.31 190 ASP A C 1
ATOM 1513 O O . ASP A 1 190 ? -21.563 -3.970 11.337 1.00 96.31 190 ASP A O 1
ATOM 1517 N N . LYS A 1 191 ? -23.348 -4.671 10.167 1.00 96.38 191 LYS A N 1
ATOM 1518 C CA . LYS A 1 191 ? -22.714 -5.816 9.518 1.00 96.38 191 LYS A CA 1
ATOM 1519 C C . LYS A 1 191 ? -22.234 -5.432 8.131 1.00 96.38 191 LYS A C 1
ATOM 1521 O O . LYS A 1 191 ? -22.976 -5.447 7.146 1.00 96.38 191 LYS A O 1
ATOM 1526 N N . TYR A 1 192 ? -20.949 -5.140 8.047 1.00 96.69 192 TYR A N 1
ATOM 1527 C CA . TYR A 1 192 ? -20.275 -4.840 6.797 1.00 96.69 192 TYR A CA 1
ATOM 1528 C C . TYR A 1 192 ? -19.691 -6.106 6.177 1.00 96.69 192 TYR A C 1
ATOM 1530 O O . TYR A 1 192 ? -19.473 -7.124 6.834 1.00 96.69 192 TYR A O 1
ATOM 1538 N N . MET A 1 193 ? -19.385 -6.031 4.887 1.00 97.19 193 MET A N 1
ATOM 1539 C CA . MET A 1 193 ? -18.656 -7.070 4.173 1.00 97.19 193 MET A CA 1
ATOM 1540 C C . MET A 1 193 ? -17.426 -6.459 3.516 1.00 97.19 193 MET A C 1
ATOM 1542 O O . MET A 1 193 ? -17.523 -5.471 2.789 1.00 97.19 193 MET A O 1
ATOM 1546 N N . ILE A 1 194 ? -16.271 -7.079 3.712 1.00 96.69 194 ILE A N 1
ATOM 1547 C CA . ILE A 1 194 ? -15.057 -6.750 2.972 1.00 96.69 194 ILE A CA 1
ATOM 1548 C C . ILE A 1 194 ? -14.939 -7.718 1.807 1.00 96.69 194 ILE A C 1
ATOM 1550 O O . ILE A 1 194 ? -14.796 -8.926 1.996 1.00 96.69 194 ILE A O 1
ATOM 1554 N N . ARG A 1 195 ? -14.973 -7.188 0.589 1.00 95.50 195 ARG A N 1
ATOM 1555 C CA . ARG A 1 195 ? -14.641 -7.939 -0.614 1.00 95.50 195 ARG A CA 1
ATOM 1556 C C . ARG A 1 195 ? -13.135 -7.903 -0.826 1.00 95.50 195 ARG A C 1
ATOM 1558 O O . ARG A 1 195 ? -12.563 -6.831 -1.019 1.00 95.50 195 ARG A O 1
ATOM 1565 N N . VAL A 1 196 ? -12.527 -9.081 -0.868 1.00 94.19 196 VAL A N 1
ATOM 1566 C CA . VAL A 1 196 ? -11.124 -9.289 -1.234 1.00 94.19 196 VAL A CA 1
ATOM 1567 C C . VAL A 1 196 ? -11.081 -9.833 -2.652 1.00 94.19 196 VAL A C 1
ATOM 1569 O O . VAL A 1 196 ? -11.747 -10.832 -2.932 1.00 94.19 196 VAL A O 1
ATOM 1572 N N . ARG A 1 197 ? -10.309 -9.213 -3.544 1.00 92.75 197 ARG A N 1
ATOM 1573 C CA . ARG A 1 197 ? -9.940 -9.813 -4.833 1.00 92.75 197 ARG A CA 1
ATOM 1574 C C . ARG A 1 197 ? -8.502 -10.297 -4.743 1.00 92.75 197 ARG A C 1
ATOM 1576 O O . ARG A 1 197 ? -7.595 -9.501 -4.509 1.00 92.75 197 ARG A O 1
ATOM 1583 N N . TYR A 1 198 ? -8.321 -11.598 -4.920 1.00 89.50 198 TYR A N 1
ATOM 1584 C CA . TYR A 1 198 ? -7.025 -12.247 -4.835 1.00 89.50 198 TYR A CA 1
ATOM 1585 C C . TYR A 1 198 ? -6.276 -12.112 -6.157 1.00 89.50 198 TYR A C 1
ATOM 1587 O O . TYR A 1 198 ? -6.677 -12.712 -7.156 1.00 89.50 198 TYR A O 1
ATOM 1595 N N . ALA A 1 199 ? -5.179 -11.365 -6.133 1.00 88.69 199 ALA A N 1
ATOM 1596 C CA . ALA A 1 199 ? -4.220 -11.260 -7.232 1.00 88.69 199 ALA A CA 1
ATOM 1597 C C . ALA A 1 199 ? -2.813 -11.703 -6.796 1.00 88.69 199 ALA A C 1
ATOM 1599 O O . ALA A 1 199 ? -2.004 -12.108 -7.631 1.00 88.69 199 ALA A O 1
ATOM 1600 N N . TYR A 1 200 ? -2.537 -11.713 -5.489 1.00 86.69 200 TYR A N 1
ATOM 1601 C CA . TYR A 1 200 ? -1.249 -12.103 -4.946 1.00 86.69 200 TYR A CA 1
ATOM 1602 C C . TYR A 1 200 ? -1.150 -13.630 -4.835 1.00 86.69 200 TYR A C 1
ATOM 1604 O O . TYR A 1 200 ? -1.878 -14.250 -4.039 1.00 86.69 200 TYR A O 1
ATOM 1612 N N . PRO A 1 201 ? -0.261 -14.277 -5.609 1.00 81.00 201 PRO A N 1
ATOM 1613 C CA . PRO A 1 201 ? -0.261 -15.726 -5.750 1.00 81.00 201 PRO A CA 1
ATOM 1614 C C . PRO A 1 201 ? 0.206 -16.426 -4.472 1.00 81.00 201 PRO A C 1
ATOM 1616 O O . PRO A 1 201 ? 1.196 -16.047 -3.847 1.00 81.00 201 PRO A O 1
ATOM 1619 N N . ALA A 1 202 ? -0.483 -17.513 -4.114 1.00 74.88 202 ALA A N 1
ATOM 1620 C CA . ALA A 1 202 ? -0.148 -18.323 -2.941 1.00 74.88 202 ALA A CA 1
ATOM 1621 C C . ALA A 1 202 ? 1.254 -18.959 -3.020 1.00 74.88 202 ALA A C 1
ATOM 1623 O O . ALA A 1 202 ? 1.859 -19.229 -1.989 1.00 74.88 202 ALA A O 1
ATOM 1624 N N . SER A 1 203 ? 1.799 -19.152 -4.228 1.00 75.75 203 SER A N 1
ATOM 1625 C CA . SER A 1 203 ? 3.164 -19.658 -4.430 1.00 75.75 203 SER A CA 1
ATOM 1626 C C . SER A 1 203 ? 4.251 -18.696 -3.946 1.00 75.75 203 SER A C 1
ATOM 1628 O O . SER A 1 203 ? 5.344 -19.143 -3.611 1.00 75.75 203 SER A O 1
ATOM 1630 N N . ARG A 1 204 ? 3.969 -17.386 -3.891 1.00 74.94 204 ARG A N 1
ATOM 1631 C CA . ARG A 1 204 ? 4.911 -16.375 -3.383 1.00 74.94 204 ARG A CA 1
ATOM 1632 C C . ARG A 1 204 ? 4.782 -16.152 -1.878 1.00 74.94 204 ARG A C 1
ATOM 1634 O O . ARG A 1 204 ? 5.724 -15.674 -1.257 1.00 74.94 204 ARG A O 1
ATOM 1641 N N . TYR A 1 205 ? 3.627 -16.482 -1.300 1.00 76.88 205 TYR A N 1
ATOM 1642 C CA . TYR A 1 205 ? 3.354 -16.265 0.115 1.00 76.88 205 TYR A CA 1
ATOM 1643 C C . TYR A 1 205 ? 2.328 -17.259 0.652 1.00 76.88 205 TYR A C 1
ATOM 1645 O O . TYR A 1 205 ? 1.143 -17.209 0.306 1.00 76.88 205 TYR A O 1
ATOM 1653 N N . SER A 1 206 ? 2.804 -18.128 1.541 1.00 74.38 206 SER A N 1
ATOM 1654 C CA . SER A 1 206 ? 2.023 -19.173 2.204 1.00 74.38 206 SER A CA 1
ATOM 1655 C C . SER A 1 206 ? 1.528 -18.788 3.602 1.00 74.38 206 SER A C 1
ATOM 1657 O O . SER A 1 206 ? 0.810 -19.572 4.219 1.00 74.38 206 SER A O 1
ATOM 1659 N N . GLY A 1 207 ? 1.921 -17.619 4.119 1.00 83.25 207 GLY A N 1
ATOM 1660 C CA . GLY A 1 207 ? 1.494 -17.136 5.434 1.00 83.25 207 GLY A CA 1
ATOM 1661 C C . GLY A 1 207 ? 0.044 -16.645 5.448 1.00 83.25 207 GLY A C 1
ATOM 1662 O O . GLY A 1 207 ? -0.608 -16.509 4.405 1.00 83.25 207 GLY A O 1
ATOM 1663 N N . ARG A 1 208 ? -0.485 -16.334 6.638 1.00 88.19 208 ARG A N 1
ATOM 1664 C CA . ARG A 1 208 ? -1.828 -15.746 6.750 1.00 88.19 208 ARG A CA 1
ATOM 1665 C C . ARG A 1 208 ? -1.821 -14.275 6.339 1.00 88.19 208 ARG A C 1
ATOM 1667 O O . ARG A 1 208 ? -0.846 -13.550 6.550 1.00 88.19 208 ARG A O 1
ATOM 1674 N N . ARG A 1 209 ? -2.931 -13.848 5.740 1.00 90.12 209 ARG A N 1
ATOM 1675 C CA . ARG A 1 209 ? -3.229 -12.454 5.387 1.00 90.12 209 ARG A CA 1
ATOM 1676 C C . ARG A 1 209 ? -4.302 -11.981 6.356 1.00 90.12 209 ARG A C 1
ATOM 1678 O O . ARG A 1 209 ? -5.358 -12.610 6.435 1.00 90.12 209 ARG A O 1
ATOM 1685 N N . LYS A 1 210 ? -4.024 -10.929 7.114 1.00 92.25 210 LYS A N 1
ATOM 1686 C CA . LYS A 1 210 ? -4.981 -10.320 8.038 1.00 92.25 210 LYS A CA 1
ATOM 1687 C C . LYS A 1 210 ? -5.511 -9.039 7.423 1.00 92.25 210 LYS A C 1
ATOM 1689 O O . LYS A 1 210 ? -4.780 -8.322 6.744 1.00 92.25 210 LYS A O 1
ATOM 1694 N N . ILE A 1 211 ? -6.775 -8.763 7.698 1.00 93.50 211 ILE A N 1
ATOM 1695 C CA . ILE A 1 211 ? -7.436 -7.520 7.331 1.00 93.50 211 ILE A CA 1
ATOM 1696 C C . ILE A 1 211 ? -7.888 -6.875 8.629 1.00 93.50 211 ILE A C 1
ATOM 1698 O O . ILE A 1 211 ? -8.513 -7.538 9.456 1.00 93.50 211 ILE A O 1
ATOM 1702 N N . ILE A 1 212 ? -7.535 -5.611 8.814 1.00 92.88 212 ILE A N 1
ATOM 1703 C CA . ILE A 1 212 ? -7.818 -4.865 10.037 1.00 92.88 212 ILE A CA 1
ATOM 1704 C C . ILE A 1 212 ? -8.574 -3.601 9.649 1.00 92.88 212 ILE A C 1
ATOM 1706 O O . ILE A 1 212 ? -8.098 -2.827 8.825 1.00 92.88 212 ILE A O 1
ATOM 1710 N N . VAL A 1 213 ? -9.737 -3.376 10.251 1.00 94.00 213 VAL A N 1
ATOM 1711 C CA . VAL A 1 213 ? -10.424 -2.081 10.206 1.00 94.00 213 VAL A CA 1
ATOM 1712 C C . VAL A 1 213 ? -10.176 -1.422 11.547 1.00 94.00 213 VAL A C 1
ATOM 1714 O O . VAL A 1 213 ? -10.447 -2.021 12.584 1.00 94.00 213 VAL A O 1
ATOM 1717 N N . SER A 1 214 ? -9.616 -0.219 11.541 1.00 91.25 214 SER A N 1
ATOM 1718 C CA . SER A 1 214 ? -9.247 0.465 12.777 1.00 91.25 214 SER A CA 1
ATOM 1719 C C . SER A 1 214 ? -9.541 1.953 12.677 1.00 91.25 214 SER A C 1
ATOM 1721 O O . SER A 1 214 ? -9.229 2.599 11.676 1.00 91.25 214 SER A O 1
ATOM 1723 N N . SER A 1 215 ? -10.142 2.502 13.731 1.00 88.44 215 SER A N 1
ATOM 1724 C CA . SER A 1 215 ? -10.089 3.937 13.996 1.00 88.44 215 SER A CA 1
ATOM 1725 C C . SER A 1 215 ? -8.761 4.239 14.685 1.00 88.44 215 SER A C 1
ATOM 1727 O O . SER A 1 215 ? -8.431 3.517 15.623 1.00 88.44 215 SER A O 1
ATOM 1729 N N . LEU A 1 216 ? -8.029 5.289 14.294 1.00 68.12 216 LEU A N 1
ATOM 1730 C CA . LEU A 1 216 ? -6.662 5.639 14.765 1.00 68.12 216 LEU A CA 1
ATOM 1731 C C . LEU A 1 216 ? -6.464 5.883 16.294 1.00 68.12 216 LEU A C 1
ATOM 1733 O O . LEU A 1 216 ? -5.492 6.502 16.720 1.00 68.12 216 LEU A O 1
ATOM 1737 N N . ARG A 1 217 ? -7.325 5.353 17.164 1.00 55.53 217 ARG A N 1
ATOM 1738 C CA . ARG A 1 217 ? -7.156 5.298 18.623 1.00 55.53 217 ARG A CA 1
ATOM 1739 C C . ARG A 1 217 ? -6.104 4.292 19.110 1.00 55.53 217 ARG A C 1
ATOM 1741 O O . ARG A 1 217 ? -5.742 4.354 20.274 1.00 55.53 217 ARG A O 1
ATOM 1748 N N . GLU A 1 218 ? -5.580 3.385 18.283 1.00 51.06 218 GLU A N 1
ATOM 1749 C CA . GLU A 1 218 ? -4.641 2.352 18.767 1.00 51.06 218 GLU A CA 1
ATOM 1750 C C . GLU A 1 218 ? -3.302 2.910 19.282 1.00 51.06 218 GLU A C 1
ATOM 1752 O O . GLU A 1 218 ? -2.837 2.480 20.336 1.00 51.06 218 GLU A O 1
ATOM 1757 N N . TRP A 1 219 ? -2.689 3.887 18.601 1.00 51.94 219 TRP A N 1
ATOM 1758 C CA . TRP A 1 219 ? -1.423 4.472 19.072 1.00 51.94 219 TRP A CA 1
ATOM 1759 C C . TRP A 1 219 ? -1.606 5.226 20.391 1.00 51.94 219 TRP A C 1
ATOM 1761 O O . TRP A 1 219 ? -0.865 4.998 21.346 1.00 51.94 219 TRP A O 1
ATOM 1771 N N . THR A 1 220 ? -2.643 6.062 20.477 1.00 56.81 220 THR A N 1
ATOM 1772 C CA . THR A 1 220 ? -2.965 6.790 21.710 1.00 56.81 220 THR A CA 1
ATOM 1773 C C . THR A 1 220 ? -3.320 5.829 22.841 1.00 56.81 220 THR A C 1
ATOM 1775 O O . THR A 1 220 ? -2.801 5.987 23.941 1.00 56.81 220 THR A O 1
ATOM 1778 N N . ASN A 1 221 ? -4.092 4.774 22.576 1.00 57.88 221 ASN A N 1
ATOM 1779 C CA . ASN A 1 221 ? -4.433 3.765 23.578 1.00 57.88 221 ASN A CA 1
ATOM 1780 C C . ASN A 1 221 ? -3.211 2.974 24.068 1.00 57.88 221 ASN A C 1
ATOM 1782 O O . ASN A 1 221 ? -3.083 2.772 25.270 1.00 57.88 221 ASN A O 1
ATOM 1786 N N . ASN A 1 222 ? -2.291 2.565 23.187 1.00 62.25 222 ASN A N 1
ATOM 1787 C CA . ASN A 1 222 ? -1.086 1.822 23.582 1.00 62.25 222 ASN A CA 1
ATOM 1788 C C . ASN A 1 222 ? -0.101 2.689 24.375 1.00 62.25 222 ASN A C 1
ATOM 1790 O O . ASN A 1 222 ? 0.502 2.220 25.342 1.00 62.25 222 ASN A O 1
ATOM 1794 N N . VAL A 1 223 ? 0.039 3.961 23.997 1.00 70.50 223 VAL A N 1
ATOM 1795 C CA . VAL A 1 223 ? 0.845 4.938 24.738 1.00 70.50 223 VAL A CA 1
ATOM 1796 C C . VAL A 1 223 ? 0.230 5.188 26.117 1.00 70.50 223 VAL A C 1
ATOM 1798 O O . VAL A 1 223 ? 0.926 5.064 27.123 1.00 70.50 223 VAL A O 1
ATOM 1801 N N . LEU A 1 224 ? -1.080 5.443 26.192 1.00 72.94 224 LEU A N 1
ATOM 1802 C CA . LEU A 1 224 ? -1.800 5.634 27.457 1.00 72.94 224 LEU A CA 1
ATOM 1803 C C . LEU A 1 224 ? -1.746 4.389 28.353 1.00 72.94 224 LEU A C 1
ATOM 1805 O O . LEU A 1 224 ? -1.530 4.518 29.557 1.00 72.94 224 LEU A O 1
ATOM 1809 N N . LEU A 1 225 ? -1.878 3.188 27.783 1.00 80.31 225 LEU A N 1
ATOM 1810 C CA . LEU A 1 225 ? -1.752 1.924 28.511 1.00 80.31 225 LEU A CA 1
ATOM 1811 C C . LEU A 1 225 ? -0.336 1.747 29.072 1.00 80.31 225 LEU A C 1
ATOM 1813 O O . LEU A 1 225 ? -0.179 1.410 30.243 1.00 80.31 225 LEU A O 1
ATOM 1817 N N . SER A 1 226 ? 0.690 2.032 28.266 1.00 81.00 226 SER A N 1
ATOM 1818 C CA . SER A 1 226 ? 2.093 1.959 28.692 1.00 81.00 226 SER A CA 1
ATOM 1819 C C . SER A 1 226 ? 2.381 2.936 29.838 1.00 81.00 226 SER A C 1
ATOM 1821 O O . SER A 1 226 ? 2.950 2.541 30.856 1.00 81.00 226 SER A O 1
ATOM 1823 N N . PHE A 1 227 ? 1.916 4.186 29.731 1.00 87.88 227 PHE A N 1
ATOM 1824 C CA . PHE A 1 227 ? 2.010 5.172 30.815 1.00 87.88 227 PHE A CA 1
ATOM 1825 C C . PHE A 1 227 ? 1.237 4.745 32.068 1.00 87.88 227 PHE A C 1
ATOM 1827 O O . PHE A 1 227 ? 1.731 4.935 33.182 1.00 87.88 227 PHE A O 1
ATOM 1834 N N . GLY A 1 228 ? 0.060 4.136 31.905 1.00 89.19 228 GLY A N 1
ATOM 1835 C CA . GLY A 1 228 ? -0.721 3.578 33.007 1.00 89.19 228 GLY A CA 1
ATOM 1836 C C . GLY A 1 228 ? 0.040 2.485 33.761 1.00 89.19 228 GLY A C 1
ATOM 1837 O O . GLY A 1 228 ? 0.128 2.535 34.988 1.00 89.19 228 GLY A O 1
ATOM 1838 N N . ILE A 1 229 ? 0.664 1.547 33.040 1.00 92.62 229 ILE A N 1
ATOM 1839 C CA . ILE A 1 229 ? 1.471 0.468 33.635 1.00 92.62 229 ILE A CA 1
ATOM 1840 C C . ILE A 1 229 ? 2.683 1.042 34.377 1.00 92.62 229 ILE A C 1
ATOM 1842 O O . ILE A 1 229 ? 2.914 0.687 35.533 1.00 92.62 229 ILE A O 1
ATOM 1846 N N . ILE A 1 230 ? 3.431 1.962 33.756 1.00 95.38 230 ILE A N 1
ATOM 1847 C CA . ILE A 1 230 ? 4.594 2.609 34.387 1.00 95.38 230 ILE A CA 1
ATOM 1848 C C . ILE A 1 230 ? 4.179 3.330 35.678 1.00 95.38 230 ILE A C 1
ATOM 1850 O O . ILE A 1 230 ? 4.840 3.188 36.708 1.00 95.38 230 ILE A O 1
ATOM 1854 N N . SER A 1 231 ? 3.060 4.057 35.649 1.00 94.25 231 SER A N 1
ATOM 1855 C CA . SER A 1 231 ? 2.559 4.798 36.812 1.00 94.25 231 SER A CA 1
ATOM 1856 C C . SER A 1 231 ? 2.161 3.868 37.964 1.00 94.25 231 SER A C 1
ATOM 1858 O O . SER A 1 231 ? 2.477 4.154 39.119 1.00 94.25 231 SER A O 1
ATOM 1860 N N . LEU A 1 232 ? 1.529 2.727 37.664 1.00 95.94 232 LEU A N 1
ATOM 1861 C CA . LEU A 1 232 ? 1.183 1.708 38.663 1.00 95.94 232 LEU A CA 1
ATOM 1862 C C . LEU A 1 232 ? 2.427 1.093 39.316 1.00 95.94 232 LEU A C 1
ATOM 1864 O O . LEU A 1 232 ? 2.473 0.954 40.539 1.00 95.94 232 LEU A O 1
ATOM 1868 N N . VAL A 1 233 ? 3.446 0.758 38.520 1.00 96.69 233 VAL A N 1
ATOM 1869 C CA . VAL A 1 233 ? 4.703 0.184 39.026 1.00 96.69 233 VAL A CA 1
ATOM 1870 C C . VAL A 1 233 ? 5.432 1.177 39.934 1.00 96.69 233 VAL A C 1
ATOM 1872 O O . VAL A 1 233 ? 5.858 0.804 41.029 1.00 96.69 233 VAL A O 1
ATOM 1875 N N . LEU A 1 234 ? 5.526 2.448 39.529 1.00 96.44 234 LEU A N 1
ATOM 1876 C CA . LEU A 1 234 ? 6.118 3.507 40.354 1.00 96.44 234 LEU A CA 1
ATOM 1877 C C . LEU A 1 234 ? 5.346 3.706 41.667 1.00 96.44 234 LEU A C 1
ATOM 1879 O O . LEU A 1 234 ? 5.962 3.803 42.729 1.00 96.44 234 LEU A O 1
ATOM 1883 N N . GLY A 1 235 ? 4.011 3.704 41.620 1.00 95.81 235 GLY A N 1
ATOM 1884 C CA . GLY A 1 235 ? 3.168 3.808 42.814 1.00 95.81 235 GLY A CA 1
ATOM 1885 C C . GLY A 1 235 ? 3.400 2.668 43.812 1.00 95.81 235 GLY A C 1
ATOM 1886 O O . GLY A 1 235 ? 3.595 2.918 45.003 1.00 95.81 235 GLY A O 1
ATOM 1887 N N . LEU A 1 236 ? 3.454 1.420 43.336 1.00 96.31 236 LEU A N 1
ATOM 1888 C CA . LEU A 1 236 ? 3.731 0.250 44.180 1.00 96.31 236 LEU A CA 1
ATOM 1889 C C . LEU A 1 236 ? 5.133 0.295 44.801 1.00 96.31 236 LEU A C 1
ATOM 1891 O O . LEU A 1 236 ? 5.289 -0.036 45.978 1.00 96.31 236 LEU A O 1
ATOM 1895 N N . ALA A 1 237 ? 6.140 0.744 44.047 1.00 95.12 237 ALA A N 1
ATOM 1896 C CA . ALA A 1 237 ? 7.504 0.895 44.552 1.00 95.12 237 ALA A CA 1
ATOM 1897 C C . ALA A 1 237 ? 7.588 1.931 45.687 1.00 95.12 237 ALA A C 1
ATOM 1899 O O . ALA A 1 237 ? 8.253 1.686 46.695 1.00 95.12 237 ALA A O 1
ATOM 1900 N N . ILE A 1 238 ? 6.867 3.053 45.567 1.00 95.88 238 ILE A N 1
ATOM 1901 C CA . ILE A 1 238 ? 6.788 4.076 46.621 1.00 95.88 238 ILE A CA 1
ATOM 1902 C C . ILE A 1 238 ? 6.125 3.499 47.877 1.00 95.88 238 ILE A C 1
ATOM 1904 O O . ILE A 1 238 ? 6.678 3.625 48.970 1.00 95.88 238 ILE A O 1
ATOM 1908 N N . VAL A 1 239 ? 4.982 2.816 47.745 1.00 95.44 239 VAL A N 1
ATOM 1909 C CA . VAL A 1 239 ? 4.289 2.199 48.893 1.00 95.44 239 VAL A CA 1
ATOM 1910 C C . VAL A 1 239 ? 5.190 1.178 49.592 1.00 95.44 239 VAL A C 1
ATOM 1912 O O . VAL A 1 239 ? 5.354 1.243 50.811 1.00 95.44 239 VAL A O 1
ATOM 1915 N N . ALA A 1 240 ? 5.845 0.291 48.841 1.00 94.06 240 ALA A N 1
ATOM 1916 C CA . ALA A 1 240 ? 6.784 -0.679 49.401 1.00 94.06 240 ALA A CA 1
ATOM 1917 C C . ALA A 1 240 ? 7.968 0.001 50.112 1.00 94.06 240 ALA A C 1
ATOM 1919 O O . ALA A 1 240 ? 8.336 -0.400 51.217 1.00 94.06 240 ALA A O 1
ATOM 1920 N N . GLY A 1 241 ? 8.522 1.066 49.521 1.00 94.44 241 GLY A N 1
ATOM 1921 C CA . GLY A 1 241 ? 9.590 1.867 50.117 1.00 94.44 241 GLY A CA 1
ATOM 1922 C C . GLY A 1 241 ? 9.169 2.528 51.431 1.00 94.44 241 GLY A C 1
ATOM 1923 O O . GLY A 1 241 ? 9.880 2.416 52.428 1.00 94.44 241 GLY A O 1
ATOM 1924 N N . THR A 1 242 ? 7.986 3.149 51.476 1.00 92.44 242 THR A N 1
ATOM 1925 C CA . THR A 1 242 ? 7.459 3.749 52.716 1.00 92.44 242 THR A CA 1
ATOM 1926 C C . THR A 1 242 ? 7.192 2.706 53.800 1.00 92.44 242 THR A C 1
ATOM 1928 O O . THR A 1 242 ? 7.528 2.935 54.961 1.00 92.44 242 THR A O 1
ATOM 1931 N N . PHE A 1 243 ? 6.658 1.534 53.440 1.00 92.50 243 PHE A N 1
ATOM 1932 C CA . PHE A 1 243 ? 6.444 0.438 54.385 1.00 92.50 243 PHE A CA 1
ATOM 1933 C C . PHE A 1 243 ? 7.770 -0.096 54.940 1.00 92.50 243 PHE A C 1
ATOM 1935 O O . PHE A 1 243 ? 7.890 -0.332 56.142 1.00 92.50 243 PHE A O 1
ATOM 1942 N N . TYR A 1 244 ? 8.784 -0.239 54.083 1.00 92.38 244 TYR A N 1
ATOM 1943 C CA . TYR A 1 244 ? 10.124 -0.657 54.486 1.00 92.38 244 TYR A CA 1
ATOM 1944 C C . TYR A 1 244 ? 10.778 0.346 55.446 1.00 92.38 244 TYR A C 1
ATOM 1946 O O . TYR A 1 244 ? 11.282 -0.054 56.497 1.00 92.38 244 TYR A O 1
ATOM 1954 N N . LEU A 1 245 ? 10.724 1.643 55.126 1.00 90.31 245 LEU A N 1
ATOM 1955 C CA . LEU A 1 245 ? 11.262 2.707 55.980 1.00 90.31 245 LEU A CA 1
ATOM 1956 C C . LEU A 1 245 ? 10.553 2.752 57.339 1.00 90.31 245 LEU A C 1
ATOM 1958 O O . LEU A 1 245 ? 11.217 2.722 58.371 1.00 90.31 245 LEU A O 1
ATOM 1962 N N . ARG A 1 246 ? 9.216 2.704 57.350 1.00 87.75 246 ARG A N 1
ATOM 1963 C CA . ARG A 1 246 ? 8.423 2.698 58.587 1.00 87.75 246 ARG A CA 1
ATOM 1964 C C . ARG A 1 246 ? 8.685 1.461 59.445 1.00 87.75 246 ARG A C 1
ATOM 1966 O O . ARG A 1 246 ? 8.750 1.556 60.666 1.00 87.75 246 ARG A O 1
ATOM 1973 N N . ARG A 1 247 ? 8.863 0.288 58.829 1.00 85.50 247 ARG A N 1
ATOM 1974 C CA . ARG A 1 247 ? 9.243 -0.931 59.556 1.00 85.50 247 ARG A CA 1
ATOM 1975 C C . ARG A 1 247 ? 10.634 -0.804 60.176 1.00 85.50 247 ARG A C 1
ATOM 1977 O O . ARG A 1 247 ? 10.843 -1.325 61.263 1.00 85.50 247 ARG A O 1
ATOM 1984 N N . ARG A 1 248 ? 11.571 -0.132 59.503 1.00 83.88 248 ARG A N 1
ATOM 1985 C CA . ARG A 1 248 ? 12.925 0.098 60.021 1.00 83.88 248 ARG A CA 1
ATOM 1986 C C . ARG A 1 248 ? 12.918 1.023 61.241 1.00 83.88 248 ARG A C 1
ATOM 1988 O O . ARG A 1 248 ? 13.619 0.718 62.195 1.00 83.88 248 ARG A O 1
ATOM 1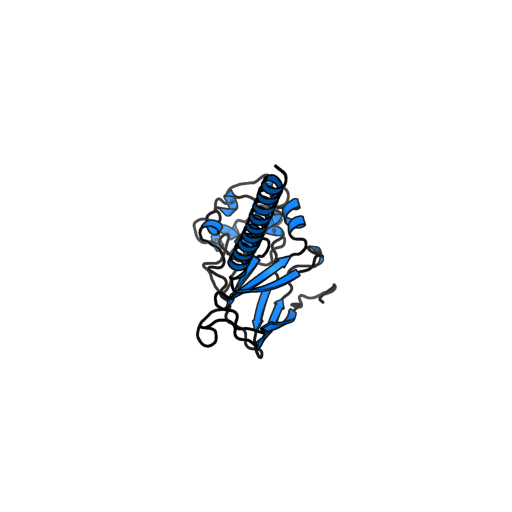995 N N . GLU A 1 249 ? 12.103 2.077 61.230 1.00 80.25 249 GLU A N 1
ATOM 1996 C CA . GLU A 1 249 ? 11.916 2.975 62.385 1.00 80.25 249 GLU A CA 1
ATOM 1997 C C . GLU A 1 249 ? 11.286 2.271 63.594 1.00 80.25 249 GLU A C 1
ATOM 1999 O O . GLU A 1 249 ? 11.643 2.564 64.723 1.00 80.25 249 GLU A O 1
ATOM 2004 N N . LEU A 1 250 ? 10.375 1.316 63.381 1.00 75.50 250 LEU A N 1
ATOM 2005 C CA . LEU A 1 250 ? 9.760 0.550 64.476 1.00 75.50 250 LEU A CA 1
ATOM 2006 C C . LEU A 1 250 ? 10.698 -0.488 65.115 1.00 75.50 250 LEU A C 1
ATOM 2008 O O . LEU A 1 250 ? 10.362 -1.048 66.156 1.00 75.50 250 LEU A O 1
ATOM 2012 N N . VAL A 1 251 ? 11.818 -0.806 64.463 1.00 72.94 251 VAL A N 1
ATOM 2013 C CA . VAL A 1 251 ? 12.784 -1.822 64.914 1.00 72.94 251 VAL A CA 1
ATOM 2014 C C . VAL A 1 251 ? 14.063 -1.178 65.481 1.00 72.94 251 VAL A C 1
ATOM 2016 O O . VAL A 1 251 ? 14.869 -1.890 66.078 1.00 72.94 251 VAL A O 1
ATOM 2019 N N . SER A 1 252 ? 14.248 0.141 65.329 1.00 60.41 252 SER A N 1
ATOM 2020 C CA . SER A 1 252 ? 15.321 0.919 65.978 1.00 60.41 252 SER A CA 1
ATOM 2021 C C . SER A 1 252 ? 14.857 1.537 67.287 1.00 60.41 252 SER A C 1
ATOM 2023 O O . SER A 1 252 ? 15.645 1.501 68.253 1.00 60.41 252 SER A O 1
#

pLDDT: mean 88.91, std 11.51, range [42.19, 97.88]

Nearest PDB structures (foldseek):
  7bsv-assembly1_C  TM=8.198E-01  e=7.862E-19  Homo sapiens
  8ox7-assembly1_B  TM=8.334E-01  e=2.903E-18  Homo sapiens
  7vgh-assembly1_A  TM=7.873E-01  e=3.720E-17  Homo sapiens
  6lkn-assembly3_J  TM=7.878E-01  e=1.551E-13  Homo sapiens
  7oh5-assembly1_C  TM=6.837E-01  e=1.985E-11  Saccharomyces cerevisiae S288C